Protein AF-A0A7C3JD91-F1 (afdb_monomer)

Nearest PDB structures (foldseek):
  6kyl-assembly2_D  TM=3.701E-01  e=6.035E+00  Saccharomyces cerevisiae S288C
  5nec-assembly1_A  TM=1.740E-01  e=1.748E+00  Pseudomonas aeruginosa 39016
  5nec-assembly2_B  TM=1.472E-01  e=7.733E+00  Pseudomonas aeruginosa 39016

Mean predicted aligned error: 7.99 Å

Structure (mmCIF, N/CA/C/O backbone):
data_AF-A0A7C3JD91-F1
#
_entry.id   AF-A0A7C3JD91-F1
#
loop_
_atom_site.group_PDB
_atom_site.id
_atom_site.type_symbol
_atom_site.label_atom_id
_atom_site.label_alt_id
_atom_site.label_comp_id
_atom_site.label_asym_id
_atom_site.label_entity_id
_atom_site.label_seq_id
_atom_site.pdbx_PDB_ins_code
_atom_site.Cartn_x
_atom_site.Cartn_y
_atom_site.Cartn_z
_atom_site.occupancy
_atom_site.B_iso_or_equiv
_atom_site.auth_seq_id
_atom_site.auth_comp_id
_atom_site.auth_asym_id
_atom_site.auth_atom_id
_atom_site.pdbx_PDB_model_num
ATOM 1 N N . MET A 1 1 ? 73.621 47.445 -18.697 1.00 36.84 1 MET A N 1
ATOM 2 C CA . MET A 1 1 ? 73.763 48.444 -19.780 1.00 36.84 1 MET A CA 1
ATOM 3 C C . MET A 1 1 ? 72.379 48.718 -20.370 1.00 36.84 1 MET A C 1
ATOM 5 O O . MET A 1 1 ? 71.801 47.771 -20.868 1.00 36.84 1 MET A O 1
ATOM 9 N N . LYS A 1 2 ? 71.882 49.968 -20.237 1.00 35.06 2 LYS A N 1
ATOM 10 C CA . LYS A 1 2 ? 70.755 50.656 -20.938 1.00 35.06 2 LYS A CA 1
ATOM 11 C C . LYS A 1 2 ? 69.413 49.891 -21.075 1.00 35.06 2 LYS A C 1
ATOM 13 O O . LYS A 1 2 ? 69.325 48.940 -21.830 1.00 35.06 2 LYS A O 1
ATOM 18 N N . ILE A 1 3 ? 68.387 50.190 -20.265 1.00 42.88 3 ILE A N 1
ATOM 19 C CA . ILE A 1 3 ? 67.311 51.201 -20.477 1.00 42.88 3 ILE A CA 1
ATOM 20 C C . ILE A 1 3 ? 66.650 51.106 -21.864 1.00 42.88 3 ILE A C 1
ATOM 22 O O . ILE A 1 3 ? 67.313 51.439 -22.837 1.00 42.88 3 ILE A O 1
ATOM 26 N N . PHE A 1 4 ? 65.343 50.790 -21.922 1.00 42.44 4 PHE A N 1
ATOM 27 C CA . PHE A 1 4 ? 64.320 51.644 -22.560 1.00 42.44 4 PHE A CA 1
ATOM 28 C C . PHE A 1 4 ? 62.882 51.234 -22.167 1.00 42.44 4 PHE A C 1
ATOM 30 O O . PHE A 1 4 ? 62.416 50.145 -22.486 1.00 42.44 4 PHE A O 1
ATOM 37 N N . LEU A 1 5 ? 62.195 52.150 -21.474 1.00 46.41 5 LEU A N 1
ATOM 38 C CA . LEU A 1 5 ? 60.736 52.231 -21.329 1.00 46.41 5 LEU A CA 1
ATOM 39 C C . LEU A 1 5 ? 60.098 52.769 -22.623 1.00 46.41 5 LEU A C 1
ATOM 41 O O . LEU A 1 5 ? 60.670 53.672 -23.228 1.00 46.41 5 LEU A O 1
ATOM 45 N N . ARG A 1 6 ? 58.885 52.299 -22.952 1.00 41.56 6 ARG A N 1
ATOM 46 C CA . ARG A 1 6 ? 57.775 52.954 -23.702 1.00 41.56 6 ARG A CA 1
ATOM 47 C C . ARG A 1 6 ? 56.659 51.890 -23.796 1.00 41.56 6 ARG A C 1
ATOM 49 O O . ARG A 1 6 ? 56.951 50.799 -24.255 1.00 41.56 6 ARG A O 1
ATOM 56 N N . GLY A 1 7 ? 55.416 52.018 -23.330 1.00 43.81 7 GLY A N 1
ATOM 57 C CA . GLY A 1 7 ? 54.566 53.175 -23.056 1.00 43.81 7 GLY A CA 1
ATOM 58 C C . GLY A 1 7 ? 53.670 53.463 -24.266 1.00 43.81 7 GLY A C 1
ATOM 59 O O . GLY A 1 7 ? 54.178 54.104 -25.167 1.00 43.81 7 GLY A O 1
ATOM 60 N N . PHE A 1 8 ? 52.414 52.980 -24.275 1.00 39.91 8 PHE A N 1
ATOM 61 C CA . PHE A 1 8 ? 51.212 53.454 -25.018 1.00 39.91 8 PHE A CA 1
ATOM 62 C C . PHE A 1 8 ? 50.024 52.565 -24.564 1.00 39.91 8 PHE A C 1
ATOM 64 O O . PHE A 1 8 ? 50.104 51.351 -24.702 1.00 39.91 8 PHE A O 1
ATOM 71 N N . GLN A 1 9 ? 49.086 53.005 -23.715 1.00 40.53 9 GLN A N 1
ATOM 72 C CA . GLN A 1 9 ? 47.876 53.819 -23.953 1.00 40.53 9 GLN A CA 1
ATOM 73 C C . GLN A 1 9 ? 46.882 53.298 -25.014 1.00 40.53 9 GLN A C 1
ATOM 75 O O . GLN A 1 9 ? 47.224 53.199 -26.187 1.00 40.53 9 GLN A O 1
ATOM 80 N N . SER A 1 10 ? 45.624 53.156 -24.553 1.00 39.44 10 SER A N 1
ATOM 81 C CA . SER A 1 10 ? 44.345 53.167 -25.299 1.00 39.44 10 SER A CA 1
ATOM 82 C C . SER A 1 10 ? 43.939 51.837 -25.967 1.00 39.44 10 SER A C 1
ATOM 84 O O . SER A 1 10 ? 44.767 51.166 -26.554 1.00 39.44 10 SER A O 1
ATOM 86 N N . ALA A 1 11 ? 42.693 51.357 -25.935 1.00 41.06 11 ALA A N 1
ATOM 87 C CA . ALA A 1 11 ? 41.414 51.986 -25.629 1.00 41.06 11 ALA A CA 1
ATOM 88 C C . ALA A 1 11 ? 40.425 50.957 -25.044 1.00 41.06 11 ALA A C 1
ATOM 90 O O . ALA A 1 11 ? 40.372 49.803 -25.465 1.00 41.06 11 ALA A O 1
ATOM 91 N N . LEU A 1 12 ? 39.621 51.422 -24.088 1.00 44.00 12 LEU A N 1
ATOM 92 C CA . LEU A 1 12 ? 38.404 50.778 -23.608 1.00 44.00 12 LEU A CA 1
ATOM 93 C C . LEU A 1 12 ? 37.356 50.849 -24.735 1.00 44.00 12 LEU A C 1
ATOM 95 O O . LEU A 1 12 ? 36.966 51.947 -25.128 1.00 44.00 12 LEU A O 1
ATOM 99 N N . LEU A 1 13 ? 36.884 49.709 -25.240 1.00 37.75 13 LEU A N 1
ATOM 100 C CA . LEU A 1 13 ? 35.684 49.642 -26.075 1.00 37.75 13 LEU A CA 1
ATOM 101 C C . LEU A 1 13 ? 34.683 48.714 -25.380 1.00 37.75 13 LEU A C 1
ATOM 103 O O . LEU A 1 13 ? 34.677 47.504 -25.585 1.00 37.75 13 LEU A O 1
ATOM 107 N N . ILE A 1 14 ? 33.871 49.293 -24.496 1.00 40.84 14 ILE A N 1
ATOM 108 C CA . ILE A 1 14 ? 32.699 48.627 -23.926 1.00 40.84 14 ILE A CA 1
ATOM 109 C C . ILE A 1 14 ? 31.585 48.772 -24.963 1.00 40.84 14 ILE A C 1
ATOM 111 O O . ILE A 1 14 ? 30.970 49.830 -25.083 1.00 40.84 14 ILE A O 1
ATOM 115 N N . LEU A 1 15 ? 31.352 47.717 -25.744 1.00 40.09 15 LEU A N 1
ATOM 116 C CA . LEU A 1 15 ? 30.160 47.601 -26.576 1.00 40.09 15 LEU A CA 1
ATOM 117 C C . LEU A 1 15 ? 29.004 47.140 -25.675 1.00 40.09 15 LEU A C 1
ATOM 119 O O . LEU A 1 15 ? 28.866 45.957 -25.371 1.00 40.09 15 LEU A O 1
ATOM 123 N N . ALA A 1 16 ? 28.184 48.084 -25.217 1.00 43.38 16 ALA A N 1
ATOM 124 C CA . ALA A 1 16 ? 26.903 47.779 -24.596 1.00 43.38 16 ALA A CA 1
ATOM 125 C C . ALA A 1 16 ? 25.893 47.439 -25.703 1.00 43.38 16 ALA A C 1
ATOM 127 O O . ALA A 1 16 ? 25.293 48.325 -26.310 1.00 43.38 16 ALA A O 1
ATOM 128 N N . ILE A 1 17 ? 25.725 46.148 -25.988 1.00 47.09 17 ILE A N 1
ATOM 129 C CA . ILE A 1 17 ? 24.606 45.658 -26.795 1.00 47.09 17 ILE A CA 1
ATOM 130 C C . ILE A 1 17 ? 23.394 45.582 -25.863 1.00 47.09 17 ILE A C 1
ATOM 132 O O . ILE A 1 17 ? 23.219 44.618 -25.121 1.00 47.09 17 ILE A O 1
ATOM 136 N N . LEU A 1 18 ? 22.561 46.623 -25.886 1.00 43.53 18 LEU A N 1
ATOM 137 C CA . LEU A 1 18 ? 21.196 46.571 -25.364 1.00 43.53 18 LEU A CA 1
ATOM 138 C C . LEU A 1 18 ? 20.360 45.712 -26.319 1.00 43.53 18 LEU A C 1
ATOM 140 O O . LEU A 1 18 ? 19.714 46.213 -27.237 1.00 43.53 18 LEU A O 1
ATOM 144 N N . ALA A 1 19 ? 20.402 44.397 -26.116 1.00 48.66 19 ALA A N 1
ATOM 145 C CA . ALA A 1 19 ? 19.400 43.501 -26.663 1.00 48.66 19 ALA A CA 1
ATOM 146 C C . ALA A 1 19 ? 18.116 43.691 -25.847 1.00 48.66 19 ALA A C 1
ATOM 148 O O . ALA A 1 19 ? 17.991 43.200 -24.727 1.00 48.66 19 ALA A O 1
ATOM 149 N N . TYR A 1 20 ? 17.172 44.439 -26.413 1.00 45.19 20 TYR A N 1
ATOM 150 C CA . TYR A 1 20 ? 15.783 44.467 -25.973 1.00 45.19 20 TYR A CA 1
ATOM 151 C C . TYR A 1 20 ? 15.190 43.081 -26.280 1.00 45.19 20 TYR A C 1
ATOM 153 O O . TYR A 1 20 ? 14.630 42.846 -27.347 1.00 45.19 20 TYR A O 1
ATOM 161 N N . GLN A 1 21 ? 15.407 42.110 -25.389 1.00 45.50 21 GLN A N 1
ATOM 162 C CA . GLN A 1 21 ? 14.603 40.896 -25.388 1.00 45.50 21 GLN A CA 1
ATOM 163 C C . GLN A 1 21 ? 13.232 41.297 -24.858 1.00 45.50 21 GLN A C 1
ATOM 165 O O . GLN A 1 21 ? 13.052 41.498 -23.659 1.00 45.50 21 GLN A O 1
ATOM 170 N N . GLU A 1 22 ? 12.267 41.428 -25.766 1.00 43.88 22 GLU A N 1
ATOM 171 C CA . GLU A 1 22 ? 10.865 41.281 -25.408 1.00 43.88 22 GLU A CA 1
ATOM 172 C C . GLU A 1 22 ? 10.741 39.964 -24.642 1.00 43.88 22 GLU A C 1
ATOM 174 O O . GLU A 1 22 ? 10.876 38.875 -25.209 1.00 43.88 22 GLU A O 1
ATOM 179 N N . ALA A 1 23 ? 10.553 40.069 -23.328 1.00 44.47 23 ALA A N 1
ATOM 180 C CA . ALA A 1 23 ? 10.152 38.955 -22.502 1.00 44.47 23 ALA A CA 1
ATOM 181 C C . ALA A 1 23 ? 8.808 38.480 -23.054 1.00 44.47 23 ALA A C 1
ATOM 183 O O . ALA A 1 23 ? 7.757 39.030 -22.729 1.00 44.47 23 ALA A O 1
ATOM 184 N N . ARG A 1 24 ? 8.843 37.478 -23.939 1.00 43.16 24 ARG A N 1
ATOM 185 C CA . ARG A 1 24 ? 7.667 36.677 -24.250 1.00 43.16 24 ARG A CA 1
ATOM 186 C C . ARG A 1 24 ? 7.227 36.094 -22.919 1.00 43.16 24 ARG A C 1
ATOM 188 O O . ARG A 1 24 ? 7.856 35.174 -22.401 1.00 43.16 24 ARG A O 1
ATOM 195 N N . SER A 1 25 ? 6.180 36.675 -22.349 1.00 39.69 25 SER A N 1
ATOM 196 C CA . SER A 1 25 ? 5.399 36.048 -21.305 1.00 39.69 25 SER A CA 1
ATOM 197 C C . SER A 1 25 ? 4.846 34.766 -21.911 1.00 39.69 25 SER A C 1
ATOM 199 O O . SER A 1 25 ? 3.820 34.752 -22.587 1.00 39.69 25 SER A O 1
ATOM 201 N N . PHE A 1 26 ? 5.573 33.667 -21.722 1.00 46.53 26 PHE A N 1
ATOM 202 C CA . PHE A 1 26 ? 4.948 32.363 -21.816 1.00 46.53 26 PHE A CA 1
ATOM 203 C C . PHE A 1 26 ? 3.784 32.411 -20.827 1.00 46.53 26 PHE A C 1
ATOM 205 O O . PHE A 1 26 ? 4.010 32.798 -19.674 1.00 46.53 26 PHE A O 1
ATOM 212 N N . PRO A 1 27 ? 2.542 32.118 -21.252 1.00 43.69 27 PRO A N 1
ATOM 213 C CA . PRO A 1 27 ? 1.474 31.972 -20.287 1.00 43.69 27 PRO A CA 1
ATOM 214 C C . PRO A 1 27 ? 1.975 30.950 -19.271 1.00 43.69 27 PRO A C 1
ATOM 216 O O . PRO A 1 27 ? 2.392 29.855 -19.653 1.00 43.69 27 PRO A O 1
ATOM 219 N N . LEU A 1 28 ? 2.016 31.344 -17.996 1.00 43.12 28 LEU A N 1
ATOM 220 C CA . LEU A 1 28 ? 2.149 30.403 -16.897 1.00 43.12 28 LEU A CA 1
ATOM 221 C C . LEU A 1 28 ? 0.979 29.447 -17.077 1.00 43.12 28 LEU A C 1
ATOM 223 O O . LEU A 1 28 ? -0.157 29.779 -16.743 1.00 43.12 28 LEU A O 1
ATOM 227 N N . GLN A 1 29 ? 1.239 28.312 -17.721 1.00 48.59 29 GLN A N 1
ATOM 228 C CA . GLN A 1 29 ? 0.284 27.234 -17.812 1.00 48.59 29 GLN A CA 1
ATOM 229 C C . GLN A 1 29 ? 0.080 26.828 -16.360 1.00 48.59 29 GLN A C 1
ATOM 231 O O . GLN A 1 29 ? 0.988 26.272 -15.742 1.00 48.59 29 GLN A O 1
ATOM 236 N N . SER A 1 30 ? -1.040 27.260 -15.774 1.00 57.19 30 SER A N 1
ATOM 237 C CA . SER A 1 30 ? -1.383 26.927 -14.399 1.00 57.19 30 SER A CA 1
ATOM 238 C C . SER A 1 30 ? -1.271 25.420 -14.296 1.00 57.19 30 SER A C 1
ATOM 240 O O . SER A 1 30 ? -1.963 24.722 -15.043 1.00 57.19 30 SER A O 1
ATOM 242 N N . SER A 1 31 ? -0.354 24.935 -13.459 1.00 67.31 31 SER A N 1
ATOM 243 C CA . SER A 1 31 ? -0.168 23.503 -13.323 1.00 67.31 31 SER A CA 1
ATOM 244 C C . SER A 1 31 ? -1.495 22.904 -12.884 1.00 67.31 31 SER A C 1
ATOM 246 O O . SER A 1 31 ? -1.963 23.209 -11.791 1.00 67.31 31 SER A O 1
ATOM 248 N N . ALA A 1 32 ? -2.143 22.148 -13.765 1.00 89.88 32 ALA A N 1
ATOM 249 C CA . ALA A 1 32 ? -3.505 21.694 -13.541 1.00 89.88 32 ALA A CA 1
ATOM 250 C C . ALA A 1 32 ? -3.476 20.209 -13.212 1.00 89.88 32 ALA A C 1
ATOM 252 O O . ALA A 1 32 ? -3.013 19.391 -14.020 1.00 89.88 32 ALA A O 1
ATOM 253 N N . TYR A 1 33 ? -3.962 19.875 -12.018 1.00 96.62 33 TYR A N 1
ATOM 254 C CA . TYR A 1 33 ? -4.315 18.503 -11.707 1.00 96.62 33 TYR A CA 1
ATOM 255 C C . TYR A 1 33 ? -5.517 18.078 -12.549 1.00 96.62 33 TYR A C 1
ATOM 257 O O . TYR A 1 33 ? -6.407 18.878 -12.844 1.00 96.62 33 TYR A O 1
ATOM 265 N N . ALA A 1 34 ? -5.536 16.812 -12.942 1.00 97.12 34 ALA A N 1
ATOM 266 C CA . ALA A 1 34 ? -6.643 16.198 -13.654 1.00 97.12 34 ALA A CA 1
ATOM 267 C C . ALA A 1 34 ? -6.776 14.731 -13.243 1.00 97.12 34 ALA A C 1
ATOM 269 O O . ALA A 1 34 ? -5.797 14.091 -12.857 1.00 97.12 34 ALA A O 1
ATOM 270 N N . VAL A 1 35 ? -7.991 14.204 -13.370 1.00 97.06 35 VAL A N 1
ATOM 271 C CA . VAL A 1 35 ? -8.293 12.783 -13.201 1.00 97.06 35 VAL A CA 1
ATOM 272 C C . VAL A 1 35 ? -8.792 12.271 -14.544 1.00 97.06 35 VAL A C 1
ATOM 274 O O . VAL A 1 35 ? -9.729 12.830 -15.111 1.00 97.06 35 VAL A O 1
ATOM 277 N N . GLU A 1 36 ? -8.142 11.244 -15.077 1.00 95.94 36 GLU A N 1
ATOM 278 C CA . GLU A 1 36 ? -8.633 10.496 -16.236 1.00 95.94 36 GLU A CA 1
ATOM 279 C C . GLU A 1 36 ? -9.191 9.163 -15.746 1.00 95.94 36 GLU A C 1
ATOM 281 O O . GLU A 1 36 ? -8.494 8.427 -15.058 1.00 95.94 36 GLU A O 1
ATOM 286 N N . THR A 1 37 ? -10.434 8.849 -16.102 1.00 96.62 37 THR A N 1
ATOM 287 C CA . THR A 1 37 ? -11.071 7.581 -15.733 1.00 96.62 37 THR A CA 1
ATOM 288 C C . THR A 1 37 ? -11.061 6.633 -16.920 1.00 96.62 37 THR A C 1
ATOM 290 O O . THR A 1 37 ? -11.506 6.999 -18.010 1.00 96.62 37 THR A O 1
ATOM 293 N N . LEU A 1 38 ? -10.582 5.413 -16.700 1.00 94.69 38 LEU A N 1
ATOM 294 C CA . LEU A 1 38 ? -10.642 4.314 -17.654 1.00 94.69 38 LEU A CA 1
ATOM 295 C C . LEU A 1 38 ? -11.467 3.176 -17.065 1.00 94.69 38 LEU A C 1
ATOM 297 O O . LEU A 1 38 ? -11.416 2.926 -15.865 1.00 94.69 38 LEU A O 1
ATOM 301 N N . SER A 1 39 ? -12.205 2.474 -17.916 1.00 94.56 39 SER A N 1
ATOM 302 C CA . SER A 1 39 ? -13.015 1.327 -17.509 1.00 94.56 39 SER A CA 1
ATOM 303 C C . SER A 1 39 ? -12.694 0.138 -18.401 1.00 94.56 39 SER A C 1
ATOM 305 O O . SER A 1 39 ? -12.725 0.256 -19.630 1.00 94.56 39 SER A O 1
ATOM 307 N N . GLN A 1 40 ? -12.397 -1.003 -17.785 1.00 90.94 40 GLN A N 1
ATOM 308 C CA . GLN A 1 40 ? -12.151 -2.268 -18.469 1.00 90.94 40 GLN A CA 1
ATOM 309 C C . GLN A 1 40 ? -12.934 -3.375 -17.763 1.00 90.94 40 GLN A C 1
ATOM 311 O O . GLN A 1 40 ? -12.518 -3.890 -16.732 1.00 90.94 40 GLN A O 1
ATOM 316 N N . GLY A 1 41 ? -14.083 -3.751 -18.330 1.00 91.75 41 GLY A N 1
ATOM 317 C CA . GLY A 1 41 ? -15.007 -4.657 -17.649 1.00 91.75 41 GLY A CA 1
ATOM 318 C C . GLY A 1 41 ? -15.584 -3.995 -16.397 1.00 91.75 41 GLY A C 1
ATOM 319 O O . GLY A 1 41 ? -16.139 -2.902 -16.492 1.00 91.75 41 GLY A O 1
ATOM 320 N N . GLU A 1 42 ? -15.450 -4.663 -15.252 1.00 91.38 42 GLU A N 1
ATOM 321 C CA . GLU A 1 42 ? -15.885 -4.159 -13.940 1.00 91.38 42 GLU A CA 1
ATOM 322 C C . GLU A 1 42 ? -14.805 -3.327 -13.232 1.00 91.38 42 GLU A C 1
ATOM 324 O O . GLU A 1 42 ? -15.103 -2.644 -12.258 1.00 91.38 42 GLU A O 1
ATOM 329 N N . THR A 1 43 ? -13.571 -3.336 -13.741 1.00 94.44 43 THR A N 1
ATOM 330 C CA . THR A 1 43 ? -12.455 -2.585 -13.168 1.00 94.44 43 THR A CA 1
ATOM 331 C C . THR A 1 43 ? -12.485 -1.128 -13.635 1.00 94.44 43 THR A C 1
ATOM 333 O O . THR A 1 43 ? -12.596 -0.845 -14.838 1.00 94.44 43 THR A O 1
ATOM 336 N N . ILE A 1 44 ? -12.332 -0.191 -12.697 1.00 96.12 44 ILE A N 1
ATOM 337 C CA . ILE A 1 44 ? -12.214 1.248 -12.963 1.00 96.12 44 ILE A CA 1
ATOM 338 C C . ILE A 1 44 ? -10.838 1.737 -12.502 1.00 96.12 44 ILE A C 1
ATOM 340 O O . ILE A 1 44 ? -10.460 1.574 -11.348 1.00 96.12 44 ILE A O 1
ATOM 344 N N . GLU A 1 45 ? -10.094 2.391 -13.392 1.00 96.38 45 GLU A N 1
ATOM 345 C CA . GLU A 1 45 ? -8.822 3.046 -13.078 1.00 96.38 45 GLU A CA 1
ATOM 346 C C . GLU A 1 45 ? -9.000 4.571 -13.104 1.00 96.38 45 GLU A C 1
ATOM 348 O O . GLU A 1 45 ? -9.366 5.154 -14.127 1.00 96.38 45 GLU A O 1
ATOM 353 N N . TYR A 1 46 ? -8.683 5.233 -11.994 1.00 97.44 46 TYR A N 1
ATOM 354 C CA . TYR A 1 46 ? -8.589 6.683 -11.882 1.00 97.44 46 TYR A CA 1
ATOM 355 C C . TYR A 1 46 ? -7.122 7.106 -11.952 1.00 97.44 46 TYR A C 1
ATOM 357 O O . TYR A 1 46 ? -6.360 6.941 -11.000 1.00 97.44 46 TYR A O 1
ATOM 365 N N . ARG A 1 47 ? -6.728 7.685 -13.083 1.00 95.75 47 ARG A N 1
ATOM 366 C CA . ARG A 1 47 ? -5.366 8.142 -13.362 1.00 95.75 47 ARG A CA 1
ATOM 367 C C . ARG A 1 47 ? -5.158 9.574 -12.914 1.00 95.75 47 ARG A C 1
ATOM 369 O O . ARG A 1 47 ? -5.792 10.502 -13.421 1.00 95.75 47 ARG A O 1
ATOM 376 N N . PHE A 1 48 ? -4.221 9.759 -12.001 1.00 96.50 48 PHE A N 1
ATOM 377 C CA . PHE A 1 48 ? -3.881 11.032 -11.385 1.00 96.50 48 PHE A CA 1
ATOM 378 C C . PHE A 1 48 ? -2.844 11.758 -12.232 1.00 96.50 48 PHE A C 1
ATOM 380 O O . PHE A 1 48 ? -1.739 11.252 -12.447 1.00 96.50 48 PHE A O 1
ATOM 387 N N . LYS A 1 49 ? -3.184 12.947 -12.739 1.00 94.69 49 LYS A N 1
ATOM 388 C CA . LYS A 1 49 ? -2.316 13.710 -13.641 1.00 94.69 49 LYS A CA 1
ATOM 389 C C . LYS A 1 49 ? -1.988 15.092 -13.098 1.00 94.69 49 LYS A C 1
ATOM 391 O O . LYS A 1 49 ? -2.866 15.765 -12.576 1.00 94.69 49 LYS A O 1
ATOM 396 N N . LEU A 1 50 ? -0.751 15.541 -13.311 1.00 93.62 50 LEU A N 1
ATOM 397 C CA . LEU A 1 50 ? -0.339 16.944 -13.201 1.00 93.62 50 LEU A CA 1
ATOM 398 C C . LEU A 1 50 ? 0.311 17.356 -14.521 1.00 93.62 50 LEU A C 1
ATOM 400 O O . LEU A 1 50 ? 1.304 16.754 -14.925 1.00 93.62 50 LEU A O 1
ATOM 404 N N . ASN A 1 51 ? -0.236 18.351 -15.222 1.00 91.25 51 ASN A N 1
ATOM 405 C CA . ASN A 1 51 ? 0.270 18.763 -16.545 1.00 91.25 51 ASN A CA 1
ATOM 406 C C . ASN A 1 51 ? 0.365 17.592 -17.538 1.00 91.25 51 ASN A C 1
ATOM 408 O O . ASN A 1 51 ? 1.362 17.422 -18.235 1.00 91.25 51 ASN A O 1
ATOM 412 N N . ASN A 1 52 ? -0.679 16.755 -17.561 1.00 87.50 52 ASN A N 1
ATOM 413 C CA . ASN A 1 52 ? -0.772 15.518 -18.347 1.00 87.50 52 ASN A CA 1
ATOM 414 C C . ASN A 1 52 ? 0.225 14.405 -17.956 1.00 87.50 52 ASN A C 1
ATOM 416 O O . ASN A 1 52 ? 0.198 13.325 -18.545 1.00 87.50 52 ASN A O 1
ATOM 420 N N . ARG A 1 53 ? 1.073 14.617 -16.942 1.00 87.62 53 ARG A N 1
ATOM 421 C CA . ARG A 1 53 ? 1.945 13.575 -16.398 1.00 87.62 53 ARG A CA 1
ATOM 422 C C . ARG A 1 53 ? 1.171 12.698 -15.424 1.00 87.62 53 ARG A C 1
ATOM 424 O O . ARG A 1 53 ? 0.756 13.181 -14.377 1.00 87.62 53 ARG A O 1
ATOM 431 N N . HIS A 1 54 ? 1.029 11.422 -15.764 1.00 90.62 54 HIS A N 1
ATOM 432 C CA . HIS A 1 54 ? 0.422 10.397 -14.918 1.00 90.62 54 HIS A CA 1
ATOM 433 C C . HIS A 1 54 ? 1.361 10.022 -13.759 1.00 90.62 54 HIS A C 1
ATOM 435 O O . HIS A 1 54 ? 2.454 9.516 -14.012 1.00 90.62 54 HIS A O 1
ATOM 441 N N . PHE A 1 55 ? 0.960 10.299 -12.516 1.00 92.31 55 PHE A N 1
ATOM 442 C CA . PHE A 1 55 ? 1.792 10.081 -11.325 1.00 92.31 55 PHE A CA 1
ATOM 443 C C . PHE A 1 55 ? 1.233 9.065 -10.321 1.00 92.31 55 PHE A C 1
ATOM 445 O O . PHE A 1 55 ? 1.940 8.681 -9.393 1.00 92.31 55 PHE A O 1
ATOM 452 N N . GLY A 1 56 ? -0.000 8.599 -10.503 1.00 94.69 56 GLY A N 1
ATOM 453 C CA . GLY A 1 56 ? -0.579 7.534 -9.691 1.00 94.69 56 GLY A CA 1
ATOM 454 C C . GLY A 1 56 ? -1.897 7.037 -10.268 1.00 94.69 56 GLY A C 1
ATOM 455 O O . GLY A 1 56 ? -2.595 7.799 -10.931 1.00 94.69 56 GLY A O 1
ATOM 456 N N . SER A 1 57 ? -2.232 5.787 -9.989 1.00 95.88 57 SER A N 1
ATOM 457 C CA . SER A 1 57 ? -3.514 5.176 -10.329 1.00 95.88 57 SER A CA 1
ATOM 458 C C . SER A 1 57 ? -4.199 4.712 -9.054 1.00 95.88 57 SER A C 1
ATOM 460 O O . SER A 1 57 ? -3.590 4.007 -8.251 1.00 95.88 57 SER A O 1
ATOM 462 N N . LEU A 1 58 ? -5.467 5.071 -8.883 1.00 97.44 58 LEU A N 1
ATOM 463 C CA . LEU A 1 58 ? -6.366 4.368 -7.974 1.00 97.44 58 LEU A CA 1
ATOM 464 C C . LEU A 1 58 ? -7.203 3.402 -8.806 1.00 97.44 58 LEU A C 1
ATOM 466 O O . LEU A 1 58 ? -7.873 3.824 -9.745 1.00 97.44 58 LEU A O 1
ATOM 470 N N . ILE A 1 59 ? -7.132 2.121 -8.485 1.00 96.06 59 ILE A N 1
ATOM 471 C CA . ILE A 1 59 ? -7.821 1.046 -9.185 1.00 96.06 59 ILE A CA 1
ATOM 472 C C . ILE A 1 59 ? -8.904 0.526 -8.244 1.00 96.06 59 ILE A C 1
ATOM 474 O O . ILE A 1 59 ? -8.603 0.098 -7.131 1.00 96.06 59 ILE A O 1
ATOM 478 N N . ASP A 1 60 ? -10.148 0.605 -8.700 1.00 93.62 60 ASP A N 1
ATOM 479 C CA . ASP A 1 60 ? -11.278 -0.115 -8.128 1.00 93.62 60 ASP A CA 1
ATOM 480 C C . ASP A 1 60 ? -11.456 -1.398 -8.936 1.00 93.62 60 ASP A C 1
ATOM 482 O O . ASP A 1 60 ? -11.902 -1.367 -10.087 1.00 93.62 60 ASP A O 1
ATOM 486 N N . ASP A 1 61 ? -11.027 -2.512 -8.352 1.00 91.94 61 ASP A N 1
ATOM 487 C CA . ASP A 1 61 ? -11.203 -3.846 -8.909 1.00 91.94 61 ASP A CA 1
ATOM 488 C C . ASP A 1 61 ? -11.918 -4.710 -7.877 1.00 91.94 61 ASP A C 1
ATOM 490 O O . ASP A 1 61 ? -11.398 -4.938 -6.786 1.00 91.94 61 ASP A O 1
ATOM 494 N N . GLN A 1 62 ? -13.140 -5.139 -8.193 1.00 91.38 62 GLN A N 1
ATOM 495 C CA . GLN A 1 62 ? -13.970 -5.963 -7.305 1.00 91.38 62 GLN A CA 1
ATOM 496 C C . GLN A 1 62 ? -14.182 -5.355 -5.899 1.00 91.38 62 GLN A C 1
ATOM 498 O O . GLN A 1 62 ? -14.351 -6.072 -4.910 1.00 91.38 62 GLN A O 1
ATOM 503 N N . GLY A 1 63 ? -14.205 -4.020 -5.796 1.00 93.69 63 GLY A N 1
ATOM 504 C CA . GLY A 1 63 ? -14.361 -3.321 -4.523 1.00 93.69 63 GLY A CA 1
ATOM 505 C C . GLY A 1 63 ? -13.089 -3.312 -3.676 1.00 93.69 63 GLY A C 1
ATOM 506 O O . GLY A 1 63 ? -13.183 -3.208 -2.449 1.00 93.69 63 GLY A O 1
ATOM 507 N N . ALA A 1 64 ? -11.912 -3.437 -4.290 1.00 95.25 64 ALA A N 1
ATOM 508 C CA . ALA A 1 64 ? -10.638 -3.193 -3.632 1.00 95.25 64 ALA A CA 1
ATOM 509 C C . ALA A 1 64 ? -10.207 -1.720 -3.759 1.00 95.25 64 ALA A C 1
ATOM 511 O O . ALA A 1 64 ? -10.319 -1.125 -4.826 1.00 95.25 64 ALA A O 1
ATOM 512 N N . PHE A 1 65 ? -9.648 -1.128 -2.697 1.00 97.19 65 PHE A N 1
ATOM 513 C CA . PHE A 1 65 ? -8.924 0.148 -2.804 1.00 97.19 65 PHE A CA 1
ATOM 514 C C . PHE A 1 65 ? -7.470 -0.136 -3.188 1.00 97.19 65 PHE A C 1
ATOM 516 O O . PHE A 1 65 ? -6.673 -0.369 -2.288 1.00 97.19 65 PHE A O 1
ATOM 523 N N . ALA A 1 66 ? -7.091 -0.124 -4.469 1.00 97.19 66 ALA A N 1
ATOM 524 C CA . ALA A 1 66 ? -5.715 -0.421 -4.887 1.00 97.19 66 ALA A CA 1
ATOM 525 C C . ALA A 1 66 ? -5.013 0.816 -5.470 1.00 97.19 66 ALA A C 1
ATOM 527 O O . ALA A 1 66 ? -5.294 1.239 -6.589 1.00 97.19 66 ALA A O 1
ATOM 528 N N . PHE A 1 67 ? -4.076 1.409 -4.729 1.00 97.12 67 PHE A N 1
ATOM 529 C CA . PHE A 1 67 ? -3.295 2.555 -5.199 1.00 97.12 67 PHE A CA 1
ATOM 530 C C . PHE A 1 67 ? -1.901 2.143 -5.685 1.00 97.12 67 PHE A C 1
ATOM 532 O O . PHE A 1 67 ? -1.140 1.504 -4.957 1.00 97.12 67 PHE A O 1
ATOM 539 N N . ARG A 1 68 ? -1.539 2.576 -6.898 1.00 94.94 68 ARG A N 1
ATOM 540 C CA . ARG A 1 68 ? -0.222 2.370 -7.517 1.00 94.94 68 ARG A CA 1
ATOM 541 C C . ARG A 1 68 ? 0.430 3.710 -7.863 1.00 94.94 68 ARG A C 1
ATOM 543 O O . ARG A 1 68 ? -0.126 4.457 -8.672 1.00 94.94 68 ARG A O 1
ATOM 550 N N . PRO A 1 69 ? 1.599 4.047 -7.300 1.00 92.12 69 PRO A N 1
ATOM 551 C CA . PRO A 1 69 ? 2.298 5.278 -7.631 1.00 92.12 69 PRO A CA 1
ATOM 552 C C . PRO A 1 69 ? 3.164 5.121 -8.887 1.00 92.12 69 PRO A C 1
ATOM 554 O O . PRO A 1 69 ? 3.620 4.033 -9.218 1.00 92.12 69 PRO A O 1
ATOM 557 N N . HIS A 1 70 ? 3.426 6.236 -9.573 1.00 86.56 70 HIS A N 1
ATOM 558 C CA . HIS A 1 70 ? 4.349 6.328 -10.718 1.00 86.56 70 HIS A CA 1
ATOM 559 C C . HIS A 1 70 ? 4.172 5.293 -11.849 1.00 86.56 70 HIS A C 1
ATOM 561 O O . HIS A 1 70 ? 5.168 4.860 -12.433 1.00 86.56 70 HIS A O 1
ATOM 567 N N . PRO A 1 71 ? 2.942 4.958 -12.275 1.00 73.69 71 PRO A N 1
ATOM 568 C CA . PRO A 1 71 ? 2.735 3.974 -13.344 1.00 73.69 71 PRO A CA 1
ATOM 569 C C . PRO A 1 71 ? 3.393 4.383 -14.676 1.00 73.69 71 PRO A C 1
ATOM 571 O O . PRO A 1 71 ? 3.728 3.539 -15.495 1.00 73.69 71 PRO A O 1
ATOM 574 N N . GLY A 1 72 ? 3.632 5.681 -14.910 1.00 63.28 72 GLY A N 1
ATOM 575 C CA . GLY A 1 72 ? 4.326 6.171 -16.110 1.00 63.28 72 GLY A CA 1
ATOM 576 C C . GLY A 1 72 ? 5.836 5.892 -16.160 1.00 63.28 72 GLY A C 1
ATOM 577 O O . GLY A 1 72 ? 6.472 6.215 -17.160 1.00 63.28 72 GLY A O 1
ATOM 578 N N . CYS A 1 73 ? 6.408 5.352 -15.087 1.00 68.06 73 CYS A N 1
ATOM 579 C CA . CYS A 1 73 ? 7.826 5.004 -14.957 1.00 68.06 73 CYS A CA 1
ATOM 580 C C . CYS A 1 73 ? 8.033 3.482 -14.971 1.00 68.06 73 CYS A C 1
ATOM 582 O O . CYS A 1 73 ? 9.163 3.003 -14.991 1.00 68.06 73 CYS A O 1
ATOM 584 N N . ASP A 1 74 ? 6.927 2.740 -14.984 1.00 70.75 74 ASP A N 1
ATOM 585 C CA . ASP A 1 74 ? 6.866 1.298 -14.903 1.00 70.75 74 ASP A CA 1
ATOM 586 C C . ASP A 1 74 ? 6.333 0.732 -16.226 1.00 70.75 74 ASP A C 1
ATOM 588 O O . ASP A 1 74 ? 5.130 0.588 -16.442 1.00 70.75 74 ASP A O 1
ATOM 592 N N . ALA A 1 75 ? 7.248 0.453 -17.156 1.00 65.44 75 ALA A N 1
ATOM 593 C CA . ALA A 1 75 ? 6.899 0.041 -18.514 1.00 65.44 75 ALA A CA 1
ATOM 594 C C . ALA A 1 75 ? 6.194 -1.324 -18.590 1.00 65.44 75 ALA A C 1
ATOM 596 O O . ALA A 1 75 ? 5.564 -1.615 -19.608 1.00 65.44 75 ALA A O 1
ATOM 597 N N . ASN A 1 76 ? 6.315 -2.161 -17.554 1.00 66.69 76 ASN A N 1
ATOM 598 C CA . ASN A 1 76 ? 5.640 -3.454 -17.509 1.00 66.69 76 ASN A CA 1
ATOM 599 C C . ASN A 1 76 ? 4.343 -3.409 -16.673 1.00 66.69 76 ASN A C 1
ATOM 601 O O . ASN A 1 76 ? 3.462 -4.226 -16.932 1.00 66.69 76 ASN A O 1
ATOM 605 N N . GLY A 1 77 ? 4.178 -2.431 -15.771 1.00 66.44 77 GLY A N 1
ATOM 606 C CA . GLY A 1 77 ? 2.942 -2.184 -15.012 1.00 66.44 77 GLY A CA 1
ATOM 607 C C . GLY A 1 77 ? 2.780 -3.021 -13.735 1.00 66.44 77 GLY A C 1
ATOM 608 O O . GLY A 1 77 ? 1.671 -3.087 -13.192 1.00 66.44 77 GLY A O 1
ATOM 609 N N . TRP A 1 78 ? 3.860 -3.665 -13.289 1.00 68.88 78 TRP A N 1
ATOM 610 C CA . TRP A 1 78 ? 3.948 -4.503 -12.093 1.00 68.88 78 TRP A CA 1
ATOM 611 C C . TRP A 1 78 ? 4.711 -3.700 -11.046 1.00 68.88 78 TRP A C 1
ATOM 613 O O . TRP A 1 78 ? 5.884 -3.401 -11.229 1.00 68.88 78 TRP A O 1
ATOM 623 N N . GLY A 1 79 ? 4.049 -3.238 -10.000 1.00 83.94 79 GLY A N 1
ATOM 624 C CA . GLY A 1 79 ? 4.710 -2.407 -9.010 1.00 83.94 79 GLY A CA 1
ATOM 625 C C . GLY A 1 79 ? 4.017 -2.500 -7.673 1.00 83.94 79 GLY A C 1
ATOM 626 O O . GLY A 1 79 ? 2.873 -2.951 -7.567 1.00 83.94 79 GLY A O 1
ATOM 627 N N . THR A 1 80 ? 4.711 -2.009 -6.653 1.00 93.62 80 THR A N 1
ATOM 628 C CA . THR A 1 80 ? 4.205 -1.968 -5.287 1.00 93.62 80 THR A CA 1
ATOM 629 C C . THR A 1 80 ? 2.825 -1.308 -5.236 1.00 93.62 80 THR A C 1
ATOM 631 O O . THR A 1 80 ? 2.648 -0.153 -5.634 1.00 93.62 80 THR A O 1
ATOM 634 N N . THR A 1 81 ? 1.846 -2.054 -4.730 1.00 96.62 81 THR A N 1
ATOM 635 C CA . THR A 1 81 ? 0.448 -1.631 -4.623 1.00 96.62 81 THR A CA 1
ATOM 636 C C . THR A 1 81 ? 0.075 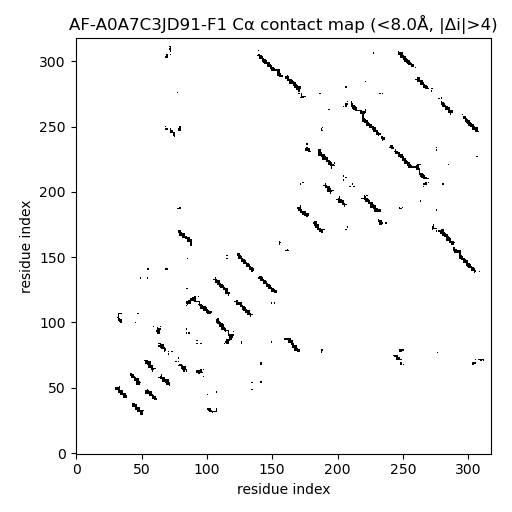-1.458 -3.159 1.00 96.62 81 THR A C 1
ATOM 638 O O . THR A 1 81 ? 0.303 -2.347 -2.339 1.00 96.62 81 THR A O 1
ATOM 641 N N . TRP A 1 82 ? -0.536 -0.324 -2.825 1.00 98.00 82 TRP A N 1
ATOM 642 C CA . TRP A 1 82 ? -1.115 -0.088 -1.509 1.00 98.00 82 TRP A CA 1
ATOM 643 C C . TRP A 1 82 ? -2.613 -0.366 -1.524 1.00 98.00 82 TRP A C 1
ATOM 645 O O . TRP A 1 82 ? -3.383 0.343 -2.174 1.00 98.00 82 TRP A O 1
ATOM 655 N N . TYR A 1 83 ? -3.013 -1.376 -0.763 1.00 98.25 83 TYR A N 1
ATOM 656 C CA . TYR A 1 83 ? -4.395 -1.687 -0.452 1.00 98.25 83 TYR A CA 1
ATOM 657 C C . TYR A 1 83 ? -4.789 -1.022 0.864 1.00 98.25 83 TYR A C 1
ATOM 659 O O . TYR A 1 83 ? -4.455 -1.527 1.936 1.00 98.25 83 TYR A O 1
ATOM 667 N N . ALA A 1 84 ? -5.472 0.122 0.793 1.00 97.69 84 ALA A N 1
ATOM 668 C CA . ALA A 1 84 ? -5.750 0.949 1.974 1.00 97.69 84 ALA A CA 1
ATOM 669 C C . ALA A 1 84 ? -6.841 0.383 2.896 1.00 97.69 84 ALA A C 1
ATOM 671 O O . ALA A 1 84 ? -6.988 0.846 4.022 1.00 97.69 84 ALA A O 1
ATOM 672 N N . GLN A 1 85 ? -7.623 -0.582 2.413 1.00 97.25 85 GLN A N 1
ATOM 673 C CA . GLN A 1 85 ? -8.743 -1.136 3.161 1.00 97.25 85 GLN A CA 1
ATOM 674 C C . GLN A 1 85 ? -8.284 -2.027 4.331 1.00 97.25 85 GLN A C 1
ATOM 676 O O . GLN A 1 85 ? -7.325 -2.794 4.186 1.00 97.25 85 GLN A O 1
ATOM 681 N N . PRO A 1 86 ? -8.994 -1.995 5.469 1.00 98.50 86 PRO A N 1
ATOM 682 C CA . PRO A 1 86 ? -8.697 -2.840 6.610 1.00 98.50 86 PRO A CA 1
ATOM 683 C C . PRO A 1 86 ? -9.304 -4.235 6.458 1.00 98.50 86 PRO A C 1
ATOM 685 O O . PRO A 1 86 ? -10.373 -4.414 5.864 1.00 98.50 86 PRO A O 1
ATOM 688 N N . PHE A 1 87 ? -8.650 -5.232 7.049 1.00 98.62 87 PHE A N 1
ATOM 689 C CA . PHE A 1 87 ? -9.086 -6.622 6.952 1.00 98.62 87 PHE A CA 1
ATOM 690 C C . PHE A 1 87 ? -8.614 -7.491 8.123 1.00 98.62 87 PHE A C 1
ATOM 692 O O . PHE A 1 87 ? -7.572 -7.251 8.737 1.00 98.62 87 PHE A O 1
ATOM 699 N N . LEU A 1 88 ? -9.382 -8.538 8.413 1.00 98.44 88 LEU A N 1
ATOM 700 C CA . LEU A 1 88 ? -9.023 -9.592 9.362 1.00 98.44 88 LEU A CA 1
ATOM 701 C C . LEU A 1 88 ? -8.286 -10.748 8.657 1.00 98.44 88 LEU A C 1
ATOM 703 O O . LEU A 1 88 ? -8.358 -10.868 7.431 1.00 98.44 88 LEU A O 1
ATOM 707 N N . PRO A 1 89 ? -7.573 -11.622 9.389 1.00 96.50 89 PRO A N 1
ATOM 708 C CA . PRO A 1 89 ? -6.803 -12.703 8.785 1.00 96.50 89 PRO A CA 1
ATOM 709 C C . PRO A 1 89 ? -7.662 -13.633 7.919 1.00 96.50 89 PRO A C 1
ATOM 711 O O . PRO A 1 89 ? -8.794 -13.973 8.267 1.00 96.50 89 PRO A O 1
ATOM 714 N N . GLY A 1 90 ? -7.103 -14.056 6.783 1.00 95.00 90 GLY A N 1
ATOM 715 C CA . GLY A 1 90 ? -7.785 -14.921 5.815 1.00 95.00 90 GLY A CA 1
ATOM 716 C C . GLY A 1 90 ? -8.863 -14.221 4.984 1.00 95.00 90 GLY A C 1
ATOM 717 O O . GLY A 1 90 ? -9.661 -14.908 4.347 1.00 95.00 90 GLY A O 1
ATOM 718 N N . ALA A 1 91 ? -8.924 -12.886 5.008 1.00 97.06 91 ALA A N 1
ATOM 719 C CA . ALA A 1 91 ? -9.912 -12.144 4.244 1.00 97.06 91 ALA A CA 1
ATOM 720 C C . ALA A 1 91 ? -9.559 -11.982 2.757 1.00 97.06 91 ALA A C 1
ATOM 722 O O . ALA A 1 91 ? -8.400 -11.761 2.406 1.00 97.06 91 ALA A O 1
ATOM 723 N N . THR A 1 92 ? -10.578 -11.997 1.898 1.00 96.19 92 THR A N 1
ATOM 724 C CA . THR A 1 92 ? -10.492 -11.455 0.537 1.00 96.19 92 THR A CA 1
ATOM 725 C C . THR A 1 92 ? -10.799 -9.961 0.588 1.00 96.19 92 THR A C 1
ATOM 727 O O . THR A 1 92 ? -11.808 -9.548 1.156 1.00 96.19 92 THR A O 1
ATOM 730 N N . LEU A 1 93 ? -9.917 -9.143 0.016 1.00 96.00 93 LEU A N 1
ATOM 731 C CA . LEU A 1 93 ? -10.075 -7.693 0.000 1.00 96.00 93 LEU A CA 1
ATOM 732 C C . LEU A 1 93 ? -11.210 -7.293 -0.953 1.00 96.00 93 LEU A C 1
ATOM 734 O O . LEU A 1 93 ? -11.066 -7.414 -2.163 1.00 96.00 93 LEU A O 1
ATOM 738 N N . ALA A 1 94 ? -12.327 -6.818 -0.398 1.00 95.50 94 ALA A N 1
ATOM 739 C CA . ALA A 1 94 ? -13.483 -6.321 -1.144 1.00 95.50 94 ALA A CA 1
ATOM 740 C C . ALA A 1 94 ? -14.245 -5.245 -0.340 1.00 95.50 94 ALA A C 1
ATOM 742 O O . ALA A 1 94 ? -13.784 -4.790 0.710 1.00 95.50 94 ALA A O 1
ATOM 743 N N . HIS A 1 95 ? -15.449 -4.888 -0.799 1.00 96.31 95 HIS A N 1
ATOM 744 C CA . HIS A 1 95 ? -16.413 -4.028 -0.092 1.00 96.31 95 HIS A CA 1
ATOM 745 C C . HIS A 1 95 ? -16.003 -2.558 0.086 1.00 96.31 95 HIS A C 1
ATOM 747 O O . HIS A 1 95 ? -16.508 -1.883 0.986 1.00 96.31 95 HIS A O 1
ATOM 753 N N . THR A 1 96 ? -15.121 -2.053 -0.769 1.00 97.94 96 THR A N 1
ATOM 754 C CA . THR A 1 96 ? -14.820 -0.625 -0.895 1.00 97.94 96 THR A CA 1
ATOM 755 C C . THR A 1 96 ? -15.772 0.030 -1.888 1.00 97.94 96 THR A C 1
ATOM 757 O O . THR A 1 96 ? -16.126 -0.552 -2.908 1.00 97.94 96 THR A O 1
ATOM 760 N N . ILE A 1 97 ? -16.145 1.273 -1.603 1.00 98.12 97 ILE A N 1
ATOM 761 C CA . ILE A 1 97 ? -16.795 2.196 -2.526 1.00 98.12 97 ILE A CA 1
ATOM 762 C C . ILE A 1 97 ? -15.887 3.420 -2.673 1.00 98.12 97 ILE A C 1
ATOM 764 O O . ILE A 1 97 ? -15.623 4.134 -1.700 1.00 98.12 97 ILE A O 1
ATOM 768 N N . ILE A 1 98 ? -15.419 3.679 -3.897 1.00 98.00 98 ILE A N 1
ATOM 769 C CA . ILE A 1 98 ? -14.721 4.921 -4.241 1.00 98.00 98 ILE A CA 1
ATOM 770 C C . ILE A 1 98 ? -15.768 6.011 -4.496 1.00 98.00 98 ILE A C 1
ATOM 772 O O . ILE A 1 98 ? -16.335 6.123 -5.579 1.00 98.00 98 ILE A O 1
ATOM 776 N N . ASP A 1 99 ? -16.043 6.812 -3.471 1.00 97.94 99 ASP A N 1
ATOM 777 C CA . ASP A 1 99 ? -17.083 7.847 -3.491 1.00 97.94 99 ASP A CA 1
ATOM 778 C C . ASP A 1 99 ? -16.695 9.052 -4.354 1.00 97.94 99 ASP A C 1
ATOM 780 O O . ASP A 1 99 ? -17.485 9.565 -5.149 1.00 97.94 99 ASP A O 1
ATOM 784 N N . ARG A 1 100 ? -15.449 9.518 -4.211 1.00 97.25 100 ARG A N 1
ATOM 785 C CA . ARG A 1 100 ? -14.977 10.723 -4.895 1.00 97.25 100 ARG A CA 1
ATOM 786 C C . ARG A 1 100 ? -13.513 10.610 -5.272 1.00 97.25 100 ARG A C 1
ATOM 788 O O . ARG A 1 100 ? -12.674 10.339 -4.421 1.00 97.25 100 ARG A O 1
ATOM 795 N N . VAL A 1 101 ? -13.215 10.956 -6.522 1.00 98.25 101 VAL A N 1
ATOM 796 C CA . VAL A 1 101 ? -11.864 11.249 -7.014 1.00 98.25 101 VAL A CA 1
ATOM 797 C C . VAL A 1 101 ? -11.935 12.546 -7.813 1.00 98.25 101 VAL A C 1
ATOM 799 O O . VAL A 1 101 ? -12.451 12.572 -8.929 1.00 98.25 101 VAL A O 1
ATOM 802 N N . GLN A 1 102 ? -11.470 13.648 -7.230 1.00 98.12 102 GLN A N 1
ATOM 803 C CA . GLN A 1 102 ? -11.686 14.986 -7.775 1.00 98.12 102 GLN A CA 1
ATOM 804 C C . GLN A 1 102 ? -10.382 15.776 -7.858 1.00 98.12 102 GLN A C 1
ATOM 806 O O . GLN A 1 102 ? -9.683 15.945 -6.864 1.00 98.12 102 GLN A O 1
ATOM 811 N N . ALA A 1 103 ? -10.078 16.317 -9.038 1.00 97.56 103 ALA A N 1
ATOM 812 C CA . ALA A 1 103 ? -8.982 17.266 -9.193 1.00 97.56 103 ALA A CA 1
ATOM 813 C C . ALA A 1 103 ? -9.314 18.619 -8.539 1.00 97.56 103 ALA A C 1
ATOM 815 O O . ALA A 1 103 ? -10.412 19.156 -8.706 1.00 97.56 103 ALA A O 1
ATOM 816 N N . ALA A 1 104 ? -8.334 19.179 -7.839 1.00 95.75 104 ALA A N 1
ATOM 817 C CA . ALA A 1 104 ? -8.354 20.472 -7.169 1.00 95.75 104 ALA A CA 1
ATOM 818 C C . ALA A 1 104 ? -7.094 21.284 -7.553 1.00 95.75 104 ALA A C 1
ATOM 820 O O . ALA A 1 104 ? -6.150 20.728 -8.120 1.00 95.75 104 ALA A O 1
ATOM 821 N N . PRO A 1 105 ? -7.036 22.602 -7.278 1.00 94.06 105 PRO A N 1
ATOM 822 C CA . PRO A 1 105 ? -5.871 23.424 -7.630 1.00 94.06 105 PRO A CA 1
ATOM 823 C C . PRO A 1 105 ? -4.547 22.961 -7.001 1.00 94.06 105 PRO A C 1
ATOM 825 O O . PRO A 1 105 ? -3.482 23.203 -7.562 1.00 94.06 105 PRO A O 1
ATOM 828 N N . ASP A 1 106 ? -4.611 22.307 -5.845 1.00 93.81 106 ASP A N 1
ATOM 829 C CA . ASP A 1 106 ? -3.471 21.867 -5.041 1.00 93.81 106 ASP A CA 1
ATOM 830 C C . ASP A 1 106 ? -3.249 20.346 -5.063 1.00 93.81 106 ASP A C 1
ATOM 832 O O . ASP A 1 106 ? -2.298 19.862 -4.446 1.00 93.81 106 ASP A O 1
ATOM 836 N N . GLY A 1 107 ? -4.079 19.581 -5.779 1.00 97.19 107 GLY A N 1
ATOM 837 C CA . GLY A 1 107 ? -3.946 18.130 -5.822 1.00 97.19 107 GLY A CA 1
ATOM 838 C C . GLY A 1 107 ? -5.175 17.373 -6.306 1.00 97.19 107 GLY A C 1
ATOM 839 O O . GLY A 1 107 ? -5.999 17.893 -7.055 1.00 97.19 107 GLY A O 1
ATOM 840 N N . ILE A 1 108 ? -5.286 16.114 -5.890 1.00 98.50 108 ILE A N 1
ATOM 841 C CA . ILE A 1 108 ? -6.429 15.242 -6.167 1.00 98.50 108 ILE A CA 1
ATOM 842 C C . ILE A 1 108 ? -6.998 14.750 -4.843 1.00 98.50 108 ILE A C 1
ATOM 844 O O . ILE A 1 108 ? -6.308 14.116 -4.049 1.00 98.50 108 ILE A O 1
ATOM 848 N N . GLN A 1 109 ? -8.273 15.036 -4.623 1.00 98.62 109 GLN A N 1
ATOM 849 C CA . GLN A 1 109 ? -9.021 14.616 -3.451 1.00 98.62 109 GLN A CA 1
ATOM 850 C C . GLN A 1 109 ? -9.633 13.247 -3.693 1.00 98.62 109 GLN A C 1
ATOM 852 O O . GLN A 1 109 ? -10.393 13.068 -4.646 1.00 98.62 109 GLN A O 1
ATOM 857 N N . VAL A 1 110 ? -9.338 12.309 -2.801 1.00 98.75 110 VAL A N 1
ATOM 858 C CA . VAL A 1 110 ? -9.913 10.968 -2.789 1.00 98.75 110 VAL A CA 1
ATOM 859 C C . VAL A 1 110 ? -10.722 10.789 -1.514 1.00 98.75 110 VAL A C 1
ATOM 861 O O . VAL A 1 110 ? -10.239 11.075 -0.421 1.00 98.75 110 VAL A O 1
ATOM 864 N N . HIS A 1 111 ? -11.953 10.313 -1.657 1.00 98.69 111 HIS A N 1
ATOM 865 C CA . HIS A 1 111 ? -12.769 9.817 -0.558 1.00 98.69 111 HIS A CA 1
ATOM 866 C C . HIS A 1 111 ? -13.239 8.408 -0.903 1.00 98.69 111 HIS A C 1
ATOM 868 O O . HIS A 1 111 ? -13.754 8.179 -1.999 1.00 98.69 111 HIS A O 1
ATOM 874 N N . ALA A 1 112 ? -13.049 7.481 0.027 1.00 98.69 112 ALA A N 1
ATOM 875 C CA . ALA A 1 112 ? -13.541 6.118 -0.089 1.00 98.69 112 ALA A CA 1
ATOM 876 C C . ALA A 1 112 ? -14.027 5.626 1.271 1.00 98.69 112 ALA A C 1
ATOM 878 O O . ALA A 1 112 ? -13.525 6.050 2.313 1.00 98.69 112 ALA A O 1
ATOM 879 N N . PHE A 1 113 ? -15.000 4.730 1.253 1.00 98.75 113 PHE A N 1
ATOM 880 C CA . PHE A 1 113 ? -15.534 4.094 2.449 1.00 98.75 113 PHE A CA 1
ATOM 881 C C . PHE A 1 113 ? -15.944 2.663 2.136 1.00 98.75 113 PHE A C 1
ATOM 883 O O . PHE A 1 113 ? -16.070 2.285 0.973 1.00 98.75 113 PHE A O 1
ATOM 890 N N . GLY A 1 114 ? -16.144 1.848 3.162 1.00 98.44 114 GLY A N 1
ATOM 891 C CA . GLY A 1 114 ? -16.472 0.452 2.946 1.00 98.44 114 GLY A CA 1
ATOM 892 C C . GLY A 1 114 ? -16.569 -0.352 4.223 1.00 98.44 114 GLY A C 1
ATOM 893 O O . GLY A 1 114 ? -16.717 0.187 5.319 1.00 98.44 114 GLY A O 1
ATOM 894 N N . LYS A 1 115 ? -16.471 -1.669 4.061 1.00 98.50 115 LYS A N 1
ATOM 895 C CA . LYS A 1 115 ? -16.503 -2.631 5.162 1.00 98.50 115 LYS A CA 1
ATOM 896 C C . LYS A 1 115 ? -15.119 -3.193 5.464 1.00 98.50 115 LYS A C 1
ATOM 898 O O . LYS A 1 115 ? -14.299 -3.346 4.562 1.00 98.50 115 LYS A O 1
ATOM 903 N N . VAL A 1 116 ? -14.868 -3.517 6.731 1.00 98.62 116 VAL A N 1
ATOM 904 C CA . VAL A 1 116 ? -13.668 -4.268 7.140 1.00 98.62 116 VAL A CA 1
ATOM 905 C C . VAL A 1 116 ? -13.835 -5.703 6.649 1.00 98.62 116 VAL A C 1
ATOM 907 O O . VAL A 1 116 ? -14.781 -6.374 7.060 1.00 98.62 116 VAL A O 1
ATOM 910 N N . SER A 1 117 ? -12.958 -6.177 5.764 1.00 98.38 117 SER A N 1
ATOM 911 C CA . SER A 1 117 ? -13.106 -7.506 5.153 1.00 98.38 117 SER A CA 1
ATOM 912 C C . SER A 1 117 ? -12.809 -8.628 6.160 1.00 98.38 117 SER A C 1
ATOM 914 O O . SER A 1 117 ? -11.835 -8.552 6.913 1.00 98.38 117 SER A O 1
ATOM 916 N N . ARG A 1 118 ? -13.620 -9.693 6.166 1.00 97.50 118 ARG A N 1
ATOM 917 C CA . ARG A 1 118 ? -13.442 -10.886 7.009 1.00 97.50 118 ARG A CA 1
ATOM 918 C C . ARG A 1 118 ? -13.719 -12.149 6.195 1.00 97.50 118 ARG A C 1
ATOM 920 O O . ARG A 1 118 ? -14.763 -12.264 5.561 1.00 97.50 118 ARG A O 1
ATOM 927 N N . TYR A 1 119 ? -12.813 -13.128 6.256 1.00 95.25 119 TYR A N 1
ATOM 928 C CA . TYR A 1 119 ? -12.907 -14.341 5.431 1.00 95.25 119 TYR A CA 1
ATOM 929 C C . TYR A 1 119 ? -13.192 -13.991 3.948 1.00 95.25 119 TYR A C 1
ATOM 931 O O . TYR A 1 119 ? -12.818 -12.928 3.458 1.00 95.25 119 TYR A O 1
ATOM 939 N N . VAL A 1 120 ? -13.862 -14.860 3.197 1.00 93.06 120 VAL A N 1
ATOM 940 C CA . VAL A 1 120 ? -14.029 -14.659 1.746 1.00 93.06 120 VAL A CA 1
ATOM 941 C C . VAL A 1 120 ? -15.105 -13.622 1.390 1.00 93.06 120 VAL A C 1
ATOM 943 O O . VAL A 1 120 ? -15.020 -12.990 0.344 1.00 93.06 120 VAL A O 1
ATOM 946 N N . SER A 1 121 ? -16.140 -13.455 2.218 1.00 93.69 121 SER A N 1
ATOM 947 C CA . SER A 1 121 ? -17.306 -12.618 1.868 1.00 93.69 121 SER A CA 1
ATOM 948 C C . SER A 1 121 ? -17.991 -11.947 3.059 1.00 93.69 121 SER A C 1
ATOM 950 O O . SER A 1 121 ? -19.045 -11.332 2.902 1.00 93.69 121 SER A O 1
ATOM 952 N N . GLU A 1 122 ? -17.432 -12.108 4.258 1.00 97.19 122 GLU A N 1
ATOM 953 C CA . GLU A 1 122 ? -17.990 -11.530 5.474 1.00 97.19 122 GLU A CA 1
ATOM 954 C C . GLU A 1 122 ? -17.335 -10.180 5.769 1.00 97.19 122 GLU A C 1
ATOM 956 O O . GLU A 1 122 ? -16.304 -9.799 5.209 1.00 97.19 122 GLU A O 1
ATOM 961 N N . THR A 1 123 ? -17.946 -9.440 6.686 1.00 98.19 123 THR A N 1
ATOM 962 C CA . THR A 1 123 ? -17.479 -8.118 7.090 1.00 98.19 123 THR A CA 1
ATOM 963 C C . THR A 1 123 ? -17.449 -7.996 8.606 1.00 98.19 123 THR A C 1
ATOM 965 O O . THR A 1 123 ? -18.167 -8.721 9.294 1.00 98.19 123 THR A O 1
ATOM 968 N N . TYR A 1 124 ? -16.637 -7.079 9.130 1.00 98.31 124 TYR A N 1
ATOM 969 C CA . TYR A 1 124 ? -16.500 -6.853 10.570 1.00 98.31 124 TYR A CA 1
ATOM 970 C C . TYR A 1 124 ? -16.368 -5.361 10.906 1.00 98.31 124 TYR A C 1
ATOM 972 O O . TYR A 1 124 ? -15.321 -4.893 11.355 1.00 98.31 124 TYR A O 1
ATOM 980 N N . GLY A 1 125 ? -17.437 -4.609 10.653 1.00 98.56 125 GLY A N 1
ATOM 981 C CA . GLY A 1 125 ? -17.483 -3.158 10.807 1.00 98.56 125 GLY A CA 1
ATOM 982 C C . GLY A 1 125 ? -17.257 -2.356 9.523 1.00 98.56 125 GLY A C 1
ATOM 983 O O . GLY A 1 125 ? -17.323 -2.871 8.403 1.00 98.56 125 GLY A O 1
ATOM 984 N N . ASP A 1 126 ? -16.994 -1.068 9.708 1.00 98.81 126 ASP A N 1
ATOM 985 C CA . ASP A 1 126 ? -16.962 -0.020 8.691 1.00 98.81 126 ASP A CA 1
ATOM 986 C C . ASP A 1 126 ? -15.634 0.743 8.706 1.00 98.81 126 ASP A C 1
ATOM 988 O O . ASP A 1 126 ? -14.967 0.862 9.737 1.00 98.81 126 ASP A O 1
ATOM 992 N N . TRP A 1 127 ? -15.265 1.318 7.564 1.00 98.75 127 TRP A N 1
ATOM 993 C CA . TRP A 1 127 ? -14.125 2.222 7.458 1.00 98.75 127 TRP A CA 1
ATOM 994 C C . TRP A 1 127 ? -14.369 3.332 6.441 1.00 98.75 127 TRP A C 1
ATOM 996 O O . TRP A 1 127 ? -15.215 3.219 5.555 1.00 98.75 127 TRP A O 1
ATOM 1006 N N . GLN A 1 128 ? -13.595 4.406 6.559 1.00 98.75 128 GLN A N 1
ATOM 1007 C CA . GLN A 1 128 ? -13.531 5.476 5.566 1.00 98.75 128 GLN A CA 1
ATOM 1008 C C . GLN A 1 128 ? -12.154 6.136 5.568 1.00 98.75 128 GLN A C 1
ATOM 1010 O O . GLN A 1 128 ? -11.483 6.198 6.602 1.00 98.75 128 GLN A O 1
ATOM 1015 N N . ILE A 1 129 ? -11.756 6.657 4.413 1.00 98.75 129 ILE A N 1
ATOM 1016 C CA . ILE A 1 129 ? -10.519 7.403 4.219 1.00 98.75 129 ILE A CA 1
ATOM 1017 C C . ILE A 1 129 ? -10.778 8.657 3.384 1.00 98.75 129 ILE A C 1
ATOM 1019 O O . ILE A 1 129 ? -11.527 8.640 2.406 1.00 98.75 129 ILE A O 1
ATOM 1023 N N . SER A 1 130 ? -10.128 9.752 3.762 1.00 98.69 130 SER A N 1
ATOM 1024 C CA . SER A 1 130 ? -10.035 10.978 2.967 1.00 98.69 130 SER A CA 1
ATOM 1025 C C . SER A 1 130 ? -8.567 11.298 2.742 1.00 98.69 130 SER A C 1
ATOM 1027 O O . SER A 1 130 ? -7.840 11.446 3.719 1.00 98.69 130 SER A O 1
ATOM 1029 N N . LEU A 1 131 ? -8.139 11.431 1.487 1.00 98.75 131 LEU A N 1
ATOM 1030 C CA . LEU A 1 131 ? -6.757 11.737 1.113 1.00 98.75 131 LEU A CA 1
ATOM 1031 C C . LEU A 1 131 ? -6.695 12.922 0.147 1.00 98.75 131 LEU A C 1
ATOM 1033 O O . LEU A 1 131 ? -7.510 13.037 -0.766 1.00 98.75 131 LEU A O 1
ATOM 1037 N N . GLN A 1 132 ? -5.677 13.760 0.307 1.00 98.62 132 GLN A N 1
ATOM 1038 C CA . GLN A 1 132 ? -5.270 14.789 -0.643 1.00 98.62 132 GLN A CA 1
ATOM 1039 C C . GLN A 1 132 ? -3.940 14.367 -1.267 1.00 98.62 132 GLN A C 1
ATOM 1041 O O . GLN A 1 132 ? -2.901 14.437 -0.614 1.00 98.62 132 GLN A O 1
ATOM 1046 N N . PHE A 1 133 ? -3.969 13.950 -2.529 1.00 98.50 133 PHE A N 1
ATOM 1047 C CA . PHE A 1 133 ? -2.774 13.620 -3.297 1.00 98.50 133 PHE A CA 1
ATOM 1048 C C . PHE A 1 133 ? -2.160 14.866 -3.926 1.00 98.50 133 PHE A C 1
ATOM 1050 O O . PHE A 1 133 ? -2.873 15.672 -4.512 1.00 98.50 133 PHE A O 1
ATOM 1057 N N . ALA A 1 134 ? -0.839 14.985 -3.896 1.00 97.50 134 ALA A N 1
ATOM 1058 C CA . ALA A 1 134 ? -0.087 16.021 -4.587 1.00 97.50 134 ALA A CA 1
ATOM 1059 C C . ALA A 1 134 ? 1.124 15.420 -5.309 1.00 97.50 134 ALA A C 1
ATOM 1061 O O . ALA A 1 134 ? 1.550 14.296 -5.038 1.00 97.50 134 ALA A O 1
ATOM 1062 N N . TYR A 1 135 ? 1.683 16.177 -6.251 1.00 95.69 135 TYR A N 1
ATOM 1063 C CA . TYR A 1 135 ? 2.837 15.767 -7.031 1.00 95.69 135 TYR A CA 1
ATOM 1064 C C . TYR A 1 135 ? 3.887 16.872 -7.141 1.00 95.69 135 TYR A C 1
ATOM 1066 O O . TYR A 1 135 ? 3.629 17.966 -7.647 1.00 95.69 135 TYR A O 1
ATOM 1074 N N . ASN A 1 136 ? 5.108 16.562 -6.716 1.00 93.25 136 ASN A N 1
ATOM 1075 C CA . ASN A 1 136 ? 6.281 17.402 -6.896 1.00 93.25 136 ASN A CA 1
ATOM 1076 C C . ASN A 1 136 ? 6.994 17.009 -8.199 1.00 93.25 136 ASN A C 1
ATOM 1078 O O . ASN A 1 136 ? 7.634 15.961 -8.272 1.00 93.25 136 ASN A O 1
ATOM 1082 N N . LEU A 1 137 ? 6.905 17.865 -9.225 1.00 89.19 137 LEU A N 1
ATOM 1083 C CA . LEU A 1 137 ? 7.518 17.621 -10.537 1.00 89.19 137 LEU A CA 1
ATOM 1084 C C . LEU A 1 137 ? 9.056 17.516 -10.490 1.00 89.19 137 LEU A C 1
ATOM 1086 O O . LEU A 1 137 ? 9.560 16.515 -11.001 1.00 89.19 137 LEU A O 1
ATOM 1090 N N . PRO A 1 138 ? 9.806 18.482 -9.908 1.00 88.25 138 PRO A N 1
ATOM 1091 C CA . PRO A 1 138 ? 11.266 18.390 -9.810 1.00 88.25 138 PRO A CA 1
ATOM 1092 C C . PRO A 1 138 ? 11.771 17.154 -9.061 1.00 88.25 138 PRO A C 1
ATOM 1094 O O . PRO A 1 138 ? 12.727 16.525 -9.504 1.00 88.25 138 PRO A O 1
ATOM 1097 N N . GLY A 1 139 ? 11.131 16.810 -7.941 1.00 87.88 139 GLY A N 1
ATOM 1098 C CA . GLY A 1 139 ? 11.513 15.659 -7.121 1.00 87.88 139 GLY A CA 1
ATOM 1099 C C . GLY A 1 139 ? 10.969 14.329 -7.636 1.00 87.88 139 GLY A C 1
ATOM 1100 O O . GLY A 1 139 ? 11.445 13.285 -7.216 1.00 87.88 139 GLY A O 1
ATOM 1101 N N . GLN A 1 140 ? 9.975 14.360 -8.529 1.00 90.94 140 GLN A N 1
ATOM 1102 C CA . GLN A 1 140 ? 9.197 13.189 -8.935 1.00 90.94 140 GLN A CA 1
ATOM 1103 C C . GLN A 1 140 ? 8.629 12.434 -7.727 1.00 90.94 140 GLN A C 1
ATOM 1105 O O . GLN A 1 140 ? 8.770 11.218 -7.609 1.00 90.94 140 GLN A O 1
ATOM 1110 N N . ILE A 1 141 ? 8.002 13.182 -6.817 1.00 93.81 141 ILE A N 1
ATOM 1111 C CA . ILE A 1 141 ? 7.447 12.650 -5.570 1.00 93.81 141 ILE A CA 1
ATOM 1112 C C . ILE A 1 141 ? 5.934 12.819 -5.603 1.00 93.81 141 ILE A C 1
ATOM 1114 O O . ILE A 1 141 ? 5.441 13.942 -5.716 1.00 93.81 141 ILE A O 1
ATOM 1118 N N . ALA A 1 142 ? 5.210 11.710 -5.497 1.00 95.69 142 ALA A N 1
ATOM 1119 C CA . ALA A 1 142 ? 3.790 11.698 -5.196 1.00 95.69 142 ALA A CA 1
ATOM 1120 C C . ALA A 1 142 ? 3.622 11.633 -3.679 1.00 95.69 142 ALA A C 1
ATOM 1122 O O . ALA A 1 142 ? 4.244 10.797 -3.027 1.00 95.69 142 ALA A O 1
ATOM 1123 N N . THR A 1 143 ? 2.790 12.499 -3.118 1.00 98.06 143 THR A N 1
ATOM 1124 C CA . THR A 1 143 ? 2.434 12.464 -1.699 1.00 98.06 143 THR A CA 1
ATOM 1125 C C . THR A 1 143 ? 0.929 12.375 -1.546 1.00 98.06 143 THR A C 1
ATOM 1127 O O . THR A 1 143 ? 0.194 12.828 -2.420 1.00 98.06 143 THR A O 1
ATOM 1130 N N . ALA A 1 144 ? 0.462 11.809 -0.440 1.00 98.44 144 ALA A N 1
ATOM 1131 C CA . ALA A 1 144 ? -0.922 11.907 -0.013 1.00 98.44 144 ALA A CA 1
ATOM 1132 C C . ALA A 1 144 ? -0.980 12.140 1.490 1.00 98.44 144 ALA A C 1
ATOM 1134 O O . ALA A 1 144 ? -0.215 11.528 2.232 1.00 98.44 144 ALA A O 1
ATOM 1135 N N . THR A 1 145 ? -1.889 12.992 1.948 1.00 98.69 145 THR A N 1
ATOM 1136 C CA . THR A 1 145 ? -2.155 13.166 3.380 1.00 98.69 145 THR A CA 1
ATOM 1137 C C . THR A 1 145 ? -3.642 13.141 3.667 1.00 98.69 145 THR A C 1
ATOM 1139 O O . THR A 1 145 ? -4.446 13.546 2.827 1.00 98.69 145 THR A O 1
ATOM 1142 N N . GLY A 1 146 ? -4.021 12.691 4.859 1.00 98.38 146 GLY A N 1
ATOM 1143 C CA . GLY A 1 146 ? -5.389 12.841 5.333 1.00 98.38 146 GLY A CA 1
ATOM 1144 C C . GLY A 1 146 ? -5.739 11.917 6.487 1.00 98.38 146 GLY A C 1
ATOM 1145 O O . GLY A 1 146 ? -4.865 11.512 7.248 1.00 98.38 146 GLY A O 1
ATOM 1146 N N . HIS A 1 147 ? -7.025 11.599 6.612 1.00 98.50 147 HIS A N 1
ATOM 1147 C CA . HIS A 1 147 ? -7.578 10.907 7.773 1.00 98.50 147 HIS A CA 1
ATOM 1148 C C . HIS A 1 147 ? -8.161 9.554 7.388 1.00 98.50 147 HIS A C 1
ATOM 1150 O O . HIS A 1 147 ? -8.816 9.417 6.352 1.00 98.50 147 HIS A O 1
ATOM 1156 N N . TYR A 1 148 ? -7.974 8.579 8.269 1.00 98.44 148 TYR A N 1
ATOM 1157 C CA . TYR A 1 148 ? -8.461 7.216 8.121 1.00 98.44 148 TYR A CA 1
ATOM 1158 C C . TYR A 1 148 ? -9.131 6.763 9.414 1.00 98.44 148 TYR A C 1
ATOM 1160 O O . TYR A 1 148 ? -8.548 6.883 10.491 1.00 98.44 148 TYR A O 1
ATOM 1168 N N . THR A 1 149 ? -10.362 6.265 9.327 1.00 98.56 149 THR A N 1
ATOM 1169 C CA . THR A 1 149 ? -11.131 5.838 10.503 1.00 98.56 149 THR A CA 1
ATOM 1170 C C . THR A 1 149 ? -11.745 4.467 10.292 1.00 98.56 149 THR A C 1
ATOM 1172 O O . THR A 1 149 ? -12.260 4.192 9.209 1.00 98.56 149 THR A O 1
ATOM 1175 N N . ILE A 1 150 ? -11.746 3.648 11.343 1.00 98.75 150 ILE A N 1
ATOM 1176 C CA . ILE A 1 150 ? -12.302 2.291 11.358 1.00 98.75 150 ILE A CA 1
ATOM 1177 C C . ILE A 1 150 ? -13.211 2.154 12.580 1.00 98.75 150 ILE A C 1
ATOM 1179 O O . ILE A 1 150 ? -12.857 2.609 13.668 1.00 98.75 150 ILE A O 1
ATOM 1183 N N . THR A 1 151 ? -14.372 1.526 12.415 1.00 98.69 151 THR A N 1
ATOM 1184 C CA . THR A 1 151 ? -15.274 1.139 13.507 1.00 98.69 151 THR A CA 1
ATOM 1185 C C . THR A 1 151 ? -15.632 -0.335 13.369 1.00 98.69 151 THR A C 1
ATOM 1187 O O . THR A 1 151 ? -16.247 -0.711 12.381 1.00 98.69 151 THR A O 1
ATOM 1190 N N . LEU A 1 152 ? -15.256 -1.166 14.337 1.00 98.75 152 LEU A N 1
ATOM 1191 C CA . LEU A 1 152 ? -15.542 -2.602 14.361 1.00 98.75 152 LEU A CA 1
ATOM 1192 C C . LEU A 1 152 ? -16.894 -2.892 15.020 1.00 98.75 152 LEU A C 1
ATOM 1194 O O . LEU A 1 152 ? -17.292 -2.203 15.961 1.00 98.75 152 LEU A O 1
ATOM 1198 N N . ASP A 1 153 ? -17.551 -3.968 14.585 1.00 98.56 153 ASP A N 1
ATOM 1199 C CA . ASP A 1 153 ? -18.828 -4.416 15.164 1.00 98.56 153 ASP A CA 1
ATOM 1200 C C . ASP A 1 153 ? -18.673 -4.921 16.611 1.00 98.56 153 ASP A C 1
ATOM 1202 O O . ASP A 1 153 ? -19.602 -4.832 17.418 1.00 98.56 153 ASP A O 1
ATOM 1206 N N . ALA A 1 154 ? -17.494 -5.448 16.951 1.00 98.38 154 ALA A N 1
ATOM 1207 C CA . ALA A 1 154 ? -17.140 -5.916 18.285 1.00 98.38 154 ALA A CA 1
ATOM 1208 C C . ALA A 1 154 ? -15.609 -5.872 18.510 1.00 98.38 154 ALA A C 1
ATOM 1210 O O . ALA A 1 154 ? -14.850 -5.709 17.549 1.00 98.38 154 ALA A O 1
ATOM 1211 N N . PRO A 1 155 ? -15.142 -5.990 19.771 1.00 98.19 155 PRO A N 1
ATOM 1212 C CA . PRO A 1 155 ? -13.720 -6.078 20.121 1.00 98.19 155 PRO A CA 1
ATOM 1213 C C . PRO A 1 155 ? -12.932 -7.139 19.336 1.00 98.19 155 PRO A C 1
ATOM 1215 O O . PRO A 1 155 ? -13.511 -8.083 18.796 1.00 98.19 155 PRO A O 1
ATOM 1218 N N . LEU A 1 156 ? -11.601 -6.999 19.308 1.00 98.31 156 LEU A N 1
ATOM 1219 C CA . LEU A 1 156 ? -10.695 -8.010 18.750 1.00 98.31 156 LEU A CA 1
ATOM 1220 C C . LEU A 1 156 ? -10.327 -9.050 19.812 1.00 98.31 156 LEU A C 1
ATOM 1222 O O . LEU A 1 156 ? -9.930 -8.694 20.925 1.00 98.31 156 LEU A O 1
ATOM 1226 N N . ASP A 1 157 ? -10.387 -10.326 19.442 1.00 97.94 157 ASP A N 1
ATOM 1227 C CA . ASP A 1 157 ? -10.083 -11.468 20.298 1.00 97.94 157 ASP A CA 1
ATOM 1228 C C . ASP A 1 157 ? -9.381 -12.617 19.542 1.00 97.94 157 ASP A C 1
ATOM 1230 O O . ASP A 1 157 ? -8.983 -12.515 18.374 1.00 97.94 157 ASP A O 1
ATOM 1234 N N . ASP A 1 158 ? -9.204 -13.745 20.230 1.00 96.12 158 ASP A N 1
ATOM 1235 C CA . ASP A 1 158 ? -8.550 -14.942 19.693 1.00 96.12 158 ASP A CA 1
ATOM 1236 C C . ASP A 1 158 ? -9.295 -15.577 18.505 1.00 96.12 158 ASP A C 1
ATOM 1238 O O . ASP A 1 158 ? -8.696 -16.332 17.734 1.00 96.12 158 ASP A O 1
ATOM 1242 N N . THR A 1 159 ? -10.572 -15.252 18.308 1.00 94.94 159 THR A N 1
ATOM 1243 C CA . THR A 1 159 ? -11.384 -15.735 17.185 1.00 94.94 159 THR A CA 1
ATOM 1244 C C . THR A 1 159 ? -11.360 -14.786 15.990 1.00 94.94 159 THR A C 1
ATOM 1246 O O . THR A 1 159 ? -11.428 -15.251 14.851 1.00 94.94 159 THR A O 1
ATOM 1249 N N . THR A 1 160 ? -11.236 -13.474 16.219 1.00 95.81 160 THR A N 1
ATOM 1250 C CA . THR A 1 160 ? -11.170 -12.478 15.138 1.00 95.81 160 THR A CA 1
ATOM 1251 C C . THR A 1 160 ? -9.783 -12.377 14.524 1.00 95.81 160 THR A C 1
ATOM 1253 O O . THR A 1 160 ? -9.672 -12.169 13.320 1.00 95.81 160 THR A O 1
ATOM 1256 N N . GLY A 1 161 ? -8.728 -12.521 15.333 1.00 97.12 161 GLY A N 1
ATOM 1257 C CA . GLY A 1 161 ? -7.371 -12.205 14.886 1.00 97.12 161 GLY A CA 1
ATOM 1258 C C . GLY A 1 161 ? -7.011 -10.733 15.060 1.00 97.12 161 GLY A C 1
ATOM 1259 O O . GLY A 1 161 ? -7.779 -9.952 15.625 1.00 97.12 161 GLY A O 1
ATOM 1260 N N . ASP A 1 162 ? -5.817 -10.391 14.584 1.00 97.88 162 ASP A N 1
ATOM 1261 C CA . ASP A 1 162 ? -5.327 -9.016 14.524 1.00 97.88 162 ASP A CA 1
ATOM 1262 C C . ASP A 1 162 ? -6.023 -8.246 13.398 1.00 97.88 162 ASP A C 1
ATOM 1264 O O . ASP A 1 162 ? -6.327 -8.805 12.343 1.00 97.88 162 ASP A O 1
ATOM 1268 N N . LEU A 1 163 ? -6.247 -6.948 13.592 1.00 98.62 163 LEU A N 1
ATOM 1269 C CA . LEU A 1 163 ? -6.773 -6.086 12.535 1.00 98.62 163 LEU A CA 1
ATOM 1270 C C . LEU A 1 163 ? -5.620 -5.556 11.688 1.00 98.62 163 LEU A C 1
ATOM 1272 O O . LEU A 1 163 ? -4.827 -4.754 12.177 1.00 98.62 163 LEU A O 1
ATOM 1276 N N . ASN A 1 164 ? -5.567 -5.936 10.413 1.00 98.62 164 ASN A N 1
ATOM 1277 C CA . ASN A 1 164 ? -4.665 -5.316 9.447 1.00 98.62 164 ASN A CA 1
ATOM 1278 C C . ASN A 1 164 ? -5.282 -3.996 8.984 1.00 98.62 164 ASN A C 1
ATOM 1280 O O . ASN A 1 164 ? -6.427 -3.962 8.534 1.00 98.62 164 ASN A O 1
ATOM 1284 N N . LEU A 1 165 ? -4.531 -2.907 9.108 1.00 98.50 165 LEU A N 1
ATOM 1285 C CA . LEU A 1 165 ? -4.990 -1.559 8.781 1.00 98.50 165 LEU A CA 1
ATOM 1286 C C . LEU A 1 165 ? -4.919 -1.264 7.281 1.00 98.50 165 LEU A C 1
ATOM 1288 O O . LEU A 1 165 ? -5.701 -0.457 6.790 1.00 98.50 165 LEU A O 1
ATOM 1292 N N . TYR A 1 166 ? -3.974 -1.899 6.592 1.00 98.44 166 TYR A N 1
ATOM 1293 C CA . TYR A 1 166 ? -3.762 -1.871 5.147 1.00 98.44 166 TYR A CA 1
ATOM 1294 C C . TYR A 1 166 ? -2.857 -3.048 4.748 1.00 98.44 166 TYR A C 1
ATOM 1296 O O . TYR A 1 166 ? -2.250 -3.677 5.619 1.00 98.44 166 TYR A O 1
ATOM 1304 N N . LYS A 1 167 ? -2.697 -3.296 3.442 1.00 98.12 167 LYS A N 1
ATOM 1305 C CA . LYS A 1 167 ? -1.638 -4.154 2.877 1.00 98.12 167 LYS A CA 1
ATOM 1306 C C . LYS A 1 167 ? -0.826 -3.380 1.841 1.00 98.12 167 LYS A C 1
ATOM 1308 O O . LYS A 1 167 ? -1.395 -2.778 0.941 1.00 98.12 167 LYS A O 1
ATOM 1313 N N . ILE A 1 168 ? 0.496 -3.411 1.931 1.00 98.38 168 ILE A N 1
ATOM 1314 C CA . ILE A 1 168 ? 1.377 -3.135 0.795 1.00 98.38 168 ILE A CA 1
ATOM 1315 C C . ILE A 1 168 ? 1.729 -4.490 0.186 1.00 98.38 168 ILE A C 1
ATOM 1317 O O . ILE A 1 168 ? 2.262 -5.356 0.880 1.00 98.38 168 ILE A O 1
ATOM 1321 N N . ALA A 1 169 ? 1.381 -4.687 -1.081 1.00 97.69 169 ALA A N 1
ATOM 1322 C CA . ALA A 1 169 ? 1.781 -5.851 -1.858 1.00 97.69 169 ALA A CA 1
ATOM 1323 C C . ALA A 1 169 ? 2.915 -5.456 -2.802 1.00 97.69 169 ALA A C 1
ATOM 1325 O O . ALA A 1 169 ? 2.864 -4.386 -3.414 1.00 97.69 169 ALA A O 1
ATOM 1326 N N . SER A 1 170 ? 3.942 -6.288 -2.884 1.00 97.25 170 SER A N 1
ATOM 1327 C CA . SER A 1 170 ? 5.093 -6.074 -3.756 1.00 97.25 170 SER A CA 1
ATOM 1328 C C . SER A 1 170 ? 5.695 -7.419 -4.150 1.00 97.25 170 SER A C 1
ATOM 1330 O O . SER A 1 170 ? 5.214 -8.476 -3.734 1.00 97.25 170 SER A O 1
ATOM 1332 N N . ASN A 1 171 ? 6.772 -7.365 -4.919 1.00 96.19 171 ASN A N 1
ATOM 1333 C CA . ASN A 1 171 ? 7.498 -8.525 -5.394 1.00 96.19 171 ASN A CA 1
ATOM 1334 C C . ASN A 1 171 ? 8.985 -8.413 -5.025 1.00 96.19 171 ASN A C 1
ATOM 1336 O O . ASN A 1 171 ? 9.609 -7.368 -5.233 1.00 96.19 171 ASN A O 1
ATOM 1340 N N . TYR A 1 172 ? 9.541 -9.501 -4.495 1.00 97.88 172 TYR A N 1
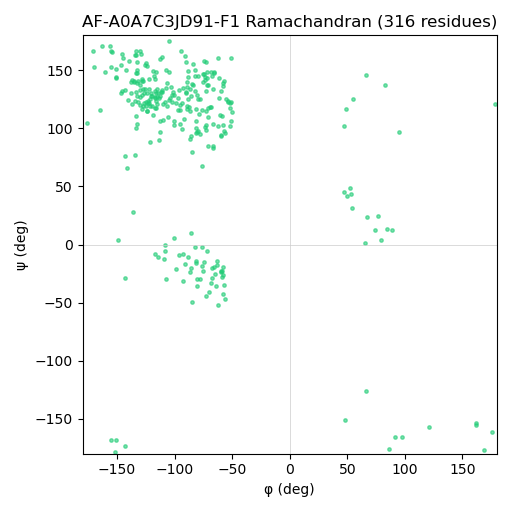ATOM 1341 C CA . TYR A 1 172 ? 10.974 -9.704 -4.292 1.00 97.88 172 TYR A CA 1
ATOM 1342 C C . TYR A 1 172 ? 11.374 -11.040 -4.924 1.00 97.88 172 TYR A C 1
ATOM 1344 O O . TYR A 1 172 ? 10.881 -12.098 -4.520 1.00 97.88 172 TYR A O 1
ATOM 1352 N N . LEU A 1 173 ? 12.271 -10.995 -5.903 1.00 97.75 173 LEU A N 1
ATOM 1353 C CA . LEU A 1 173 ? 12.792 -12.166 -6.597 1.00 97.75 173 LEU A CA 1
ATOM 1354 C C . LEU A 1 173 ? 14.185 -12.492 -6.073 1.00 97.75 173 LEU A C 1
ATOM 1356 O O . LEU A 1 173 ? 15.067 -11.640 -6.130 1.00 97.75 173 LEU A O 1
ATOM 1360 N N . ASP A 1 174 ? 14.360 -13.711 -5.576 1.00 98.00 174 ASP A N 1
ATOM 1361 C CA . ASP A 1 174 ? 15.580 -14.189 -4.911 1.00 98.00 174 ASP A CA 1
ATOM 1362 C C . ASP A 1 174 ? 16.356 -15.115 -5.858 1.00 98.00 174 ASP A C 1
ATOM 1364 O O . ASP A 1 174 ? 15.777 -16.064 -6.380 1.00 98.00 174 ASP A O 1
ATOM 1368 N N . ASP A 1 175 ? 17.630 -14.827 -6.132 1.00 97.75 175 ASP A N 1
ATOM 1369 C CA . ASP A 1 175 ? 18.506 -15.631 -7.011 1.00 97.75 175 ASP A CA 1
ATOM 1370 C C . ASP A 1 175 ? 17.880 -16.054 -8.367 1.00 97.75 175 ASP A C 1
ATOM 1372 O O . ASP A 1 175 ? 18.000 -17.196 -8.820 1.00 97.75 175 ASP A O 1
ATOM 1376 N N . VAL A 1 176 ? 17.206 -15.126 -9.057 1.00 97.81 176 VAL A N 1
ATOM 1377 C CA . VAL A 1 176 ? 16.604 -15.385 -10.379 1.00 97.81 176 VAL A CA 1
ATOM 1378 C C . VAL A 1 176 ? 17.577 -15.073 -11.519 1.00 97.81 176 VAL A C 1
ATOM 1380 O O . VAL A 1 176 ? 18.478 -14.249 -11.357 1.00 97.81 176 VAL A O 1
ATOM 1383 N N . PRO A 1 177 ? 17.404 -15.665 -12.716 1.00 98.00 177 PRO A N 1
ATOM 1384 C CA . PRO A 1 177 ? 18.163 -15.262 -13.895 1.00 98.00 177 PRO A CA 1
ATOM 1385 C C . PRO A 1 177 ? 17.982 -13.776 -14.234 1.00 98.00 177 PRO A C 1
ATOM 1387 O O . PRO A 1 177 ? 16.863 -13.258 -14.209 1.00 98.00 177 PRO A O 1
ATOM 1390 N N . LEU A 1 178 ? 19.068 -13.098 -14.611 1.00 97.50 178 LEU A N 1
ATOM 1391 C CA . LEU A 1 178 ? 19.074 -11.661 -14.903 1.00 97.50 178 LEU A CA 1
ATOM 1392 C C . LEU A 1 178 ? 19.419 -11.368 -16.365 1.00 97.50 178 LEU A C 1
ATOM 1394 O O . LEU A 1 178 ? 20.258 -12.030 -16.971 1.00 97.50 178 LEU A O 1
ATOM 1398 N N . LEU A 1 179 ? 18.862 -10.276 -16.900 1.00 94.12 179 LEU A N 1
ATOM 1399 C CA . LEU A 1 179 ? 19.177 -9.775 -18.249 1.00 94.12 179 LEU A CA 1
ATOM 1400 C C . LEU A 1 179 ? 20.644 -9.337 -18.423 1.00 94.12 179 LEU A C 1
ATOM 1402 O O . LEU A 1 179 ? 21.091 -9.102 -19.543 1.00 94.12 179 LEU A O 1
ATOM 1406 N N . SER A 1 180 ? 21.383 -9.171 -17.324 1.00 92.44 180 SER A N 1
ATOM 1407 C CA . SER A 1 180 ? 22.813 -8.840 -17.308 1.00 92.44 180 SER A CA 1
ATOM 1408 C C . SER A 1 180 ? 23.732 -10.061 -17.415 1.00 92.44 180 SER A C 1
ATOM 1410 O O . SER A 1 180 ? 24.934 -9.912 -17.201 1.00 92.44 180 SER A O 1
ATOM 1412 N N . ASP A 1 181 ? 23.166 -11.234 -17.707 1.00 88.12 181 ASP A N 1
ATOM 1413 C CA . ASP A 1 181 ? 23.766 -12.556 -17.534 1.00 88.12 181 ASP A CA 1
ATOM 1414 C C . ASP A 1 181 ? 23.990 -12.919 -16.046 1.00 88.12 181 ASP A C 1
ATOM 1416 O O . ASP A 1 181 ? 24.281 -12.068 -15.201 1.00 88.12 181 ASP A O 1
ATOM 1420 N N . GLY A 1 182 ? 23.851 -14.208 -15.713 1.00 95.88 182 GLY A N 1
ATOM 1421 C CA . GLY A 1 182 ? 23.968 -14.729 -14.342 1.00 95.88 182 GLY A CA 1
ATOM 1422 C C . GLY A 1 182 ? 22.642 -14.783 -13.571 1.00 95.88 182 GLY A C 1
ATOM 1423 O O . GLY A 1 182 ? 21.568 -14.692 -14.167 1.00 95.88 182 GLY A O 1
ATOM 1424 N N . SER A 1 183 ? 22.733 -14.965 -12.252 1.00 97.75 183 SER A N 1
ATOM 1425 C CA . SER A 1 183 ? 21.599 -14.949 -11.321 1.00 97.75 183 SER A CA 1
ATOM 1426 C C . SER A 1 183 ? 21.811 -13.926 -10.201 1.00 97.75 183 SER A C 1
ATOM 1428 O O . SER A 1 183 ? 22.947 -13.522 -9.925 1.00 97.75 183 SER A O 1
ATOM 1430 N N . GLY A 1 184 ? 20.717 -13.468 -9.596 1.00 97.75 184 GLY A N 1
ATOM 1431 C CA . GLY A 1 184 ? 20.737 -12.595 -8.427 1.00 97.75 184 GLY A CA 1
ATOM 1432 C C . GLY A 1 184 ? 19.368 -12.003 -8.098 1.00 97.75 184 GLY A C 1
ATOM 1433 O O . GLY A 1 184 ? 18.375 -12.288 -8.768 1.00 97.75 184 GLY A O 1
ATOM 1434 N N . ASP A 1 185 ? 19.340 -11.149 -7.076 1.00 97.88 185 ASP A N 1
ATOM 1435 C CA . ASP A 1 185 ? 18.086 -10.628 -6.529 1.00 97.88 185 ASP A CA 1
ATOM 1436 C C . ASP A 1 185 ? 17.576 -9.419 -7.314 1.00 97.88 185 ASP A C 1
ATOM 1438 O O . ASP A 1 185 ? 18.327 -8.498 -7.665 1.00 97.88 185 ASP A O 1
ATOM 1442 N N . THR A 1 186 ? 16.272 -9.388 -7.565 1.00 96.50 186 THR A N 1
ATOM 1443 C CA . THR A 1 186 ? 15.601 -8.323 -8.315 1.00 96.50 186 THR A CA 1
ATOM 1444 C C . THR A 1 186 ? 14.123 -8.232 -7.924 1.00 96.50 186 THR A C 1
ATOM 1446 O O . THR A 1 186 ? 13.706 -8.809 -6.926 1.00 96.50 186 THR A O 1
ATOM 1449 N N . GLY A 1 187 ? 13.317 -7.481 -8.668 1.00 94.94 187 GLY A N 1
ATOM 1450 C CA . GLY A 1 187 ? 11.879 -7.347 -8.421 1.00 94.94 187 GLY A CA 1
ATOM 1451 C C . GLY A 1 187 ? 11.454 -5.909 -8.159 1.00 94.94 187 GLY A C 1
ATOM 1452 O O . GLY A 1 187 ? 12.119 -4.957 -8.577 1.00 94.94 187 GLY A O 1
ATOM 1453 N N . ASP A 1 188 ? 10.319 -5.755 -7.486 1.00 94.88 188 ASP A N 1
ATOM 1454 C CA . ASP A 1 188 ? 9.679 -4.459 -7.265 1.00 94.88 188 ASP A CA 1
ATOM 1455 C C . ASP A 1 188 ? 10.189 -3.731 -6.026 1.00 94.88 188 ASP A C 1
ATOM 1457 O O . ASP A 1 188 ? 10.169 -2.497 -5.972 1.00 94.88 188 ASP A O 1
ATOM 1461 N N . MET A 1 189 ? 10.731 -4.477 -5.069 1.00 96.12 189 MET A N 1
ATOM 1462 C CA . MET A 1 189 ? 11.351 -3.942 -3.868 1.00 96.12 189 MET A CA 1
ATOM 1463 C C . MET A 1 189 ? 12.620 -4.699 -3.497 1.00 96.12 189 MET A C 1
ATOM 1465 O O . MET A 1 189 ? 12.766 -5.866 -3.831 1.00 96.12 189 MET A O 1
ATOM 1469 N N . LYS A 1 190 ? 13.493 -4.046 -2.721 1.00 96.75 190 LYS A N 1
ATOM 1470 C CA . LYS A 1 190 ? 14.695 -4.670 -2.138 1.00 96.75 190 LYS A CA 1
ATOM 1471 C C . LYS A 1 190 ? 14.610 -4.905 -0.630 1.00 96.75 190 LYS A C 1
ATOM 1473 O O . LYS A 1 190 ? 15.295 -5.763 -0.090 1.00 96.75 190 LYS A O 1
ATOM 1478 N N . ALA A 1 191 ? 13.858 -4.061 0.074 1.00 98.31 191 ALA A N 1
ATOM 1479 C CA . ALA A 1 191 ? 13.753 -4.058 1.532 1.00 98.31 191 ALA A CA 1
ATOM 1480 C C . ALA A 1 191 ? 12.634 -3.110 1.982 1.00 98.31 191 ALA A C 1
ATOM 1482 O O . ALA A 1 191 ? 12.200 -2.249 1.213 1.00 98.31 191 ALA A O 1
ATOM 1483 N N . ALA A 1 192 ? 12.236 -3.208 3.249 1.00 98.69 192 ALA A N 1
ATOM 1484 C CA . ALA A 1 192 ? 11.401 -2.215 3.916 1.00 98.69 192 ALA A CA 1
ATOM 1485 C C . ALA A 1 192 ? 12.119 -1.635 5.141 1.00 98.69 192 ALA A C 1
ATOM 1487 O O . ALA A 1 192 ? 12.579 -2.374 6.011 1.00 98.69 192 ALA A O 1
ATOM 1488 N N . VAL A 1 193 ? 12.205 -0.309 5.240 1.00 98.75 193 VAL A N 1
ATOM 1489 C CA . VAL A 1 193 ? 12.709 0.385 6.432 1.00 98.75 193 VAL A CA 1
ATOM 1490 C C . VAL A 1 193 ? 11.528 0.739 7.327 1.00 98.75 193 VAL A C 1
ATOM 1492 O O . VAL A 1 193 ? 10.612 1.449 6.913 1.00 98.75 193 VAL A O 1
ATOM 1495 N N . VAL A 1 194 ? 11.553 0.261 8.569 1.00 98.69 194 VAL A N 1
ATOM 1496 C CA . VAL A 1 194 ? 10.460 0.449 9.530 1.00 98.69 194 VAL A CA 1
ATOM 1497 C C . VAL A 1 194 ? 10.887 1.448 10.598 1.00 98.69 194 VAL A C 1
ATOM 1499 O O . VAL A 1 194 ? 11.997 1.367 11.125 1.00 98.69 194 VAL A O 1
ATOM 1502 N N . MET A 1 195 ? 10.017 2.400 10.935 1.00 98.62 195 MET A N 1
ATOM 1503 C CA . MET A 1 195 ? 10.271 3.435 11.942 1.00 98.62 195 MET A CA 1
ATOM 1504 C C . MET A 1 195 ? 9.132 3.496 12.960 1.00 98.62 195 MET A C 1
ATOM 1506 O O . MET A 1 195 ? 7.962 3.425 12.588 1.00 98.62 195 MET A O 1
ATOM 1510 N N . LYS A 1 196 ? 9.499 3.693 14.232 1.00 97.25 196 LYS A N 1
ATOM 1511 C CA . LYS A 1 196 ? 8.578 3.969 15.357 1.00 97.25 196 LYS A CA 1
ATOM 1512 C C . LYS A 1 196 ? 8.643 5.389 15.887 1.00 97.25 196 LYS A C 1
ATOM 1514 O O . LYS A 1 196 ? 7.797 5.827 16.655 1.00 97.25 196 LYS A O 1
ATOM 1519 N N . THR A 1 197 ? 9.674 6.100 15.462 1.00 96.00 197 THR A N 1
ATOM 1520 C CA . THR A 1 197 ? 9.881 7.505 15.757 1.00 96.00 197 THR A CA 1
ATOM 1521 C C . THR A 1 197 ? 10.167 8.187 14.427 1.00 96.00 197 THR A C 1
ATOM 1523 O O . THR A 1 197 ? 10.982 7.666 13.657 1.00 96.00 197 THR A O 1
ATOM 1526 N N . PRO A 1 198 ? 9.531 9.331 14.122 1.00 95.38 198 PRO A N 1
ATOM 1527 C CA . PRO A 1 198 ? 9.765 10.035 12.870 1.00 95.38 198 PRO A CA 1
ATOM 1528 C C . PRO A 1 198 ? 11.259 10.264 12.604 1.00 95.38 198 PRO A C 1
ATOM 1530 O O . PRO A 1 198 ? 11.966 10.856 13.417 1.00 95.38 198 PRO A O 1
ATOM 1533 N N . GLY A 1 199 ? 11.737 9.776 11.457 1.00 93.88 199 GLY A N 1
ATOM 1534 C CA . GLY A 1 199 ? 13.124 9.947 11.017 1.00 93.88 199 GLY A CA 1
ATOM 1535 C C . GLY A 1 199 ? 14.150 9.007 11.660 1.00 93.88 199 GLY A C 1
ATOM 1536 O O . GLY A 1 199 ? 15.333 9.139 11.359 1.00 93.88 199 GLY A O 1
ATOM 1537 N N . VAL A 1 200 ? 13.735 8.055 12.506 1.00 97.12 200 VAL A N 1
ATOM 1538 C CA . VAL A 1 200 ? 14.641 7.087 13.144 1.00 97.12 200 VAL A CA 1
ATOM 1539 C C . VAL A 1 200 ? 14.257 5.668 12.733 1.00 97.12 200 VAL A C 1
ATOM 1541 O O . VAL A 1 200 ? 13.213 5.152 13.134 1.00 97.12 200 VAL A O 1
ATOM 1544 N N . ALA A 1 201 ? 15.123 5.030 11.941 1.00 97.31 201 ALA A N 1
ATOM 1545 C CA . ALA A 1 201 ? 14.975 3.626 11.579 1.00 97.31 201 ALA A CA 1
ATOM 1546 C C . ALA A 1 201 ? 15.016 2.747 12.834 1.00 97.31 201 ALA A C 1
ATOM 1548 O O . ALA A 1 201 ? 15.952 2.825 13.630 1.00 97.31 201 ALA A O 1
ATOM 1549 N N . TRP A 1 202 ? 13.990 1.917 12.998 1.00 97.75 202 TRP A N 1
ATOM 1550 C CA . TRP A 1 202 ? 13.931 0.900 14.038 1.00 97.75 202 TRP A CA 1
ATOM 1551 C C . TRP A 1 202 ? 14.634 -0.375 13.571 1.00 97.75 202 TRP A C 1
ATOM 1553 O O . TRP A 1 202 ? 15.519 -0.875 14.261 1.00 97.75 202 TRP A O 1
ATOM 1563 N N . PHE A 1 203 ? 14.297 -0.849 12.370 1.00 98.44 203 PHE A N 1
ATOM 1564 C CA . PHE A 1 203 ? 15.000 -1.927 11.676 1.00 98.44 203 PHE A CA 1
ATOM 1565 C C . PHE A 1 203 ? 14.785 -1.838 10.159 1.00 98.44 203 PHE A C 1
ATOM 1567 O O . PHE A 1 203 ? 13.969 -1.055 9.669 1.00 98.44 203 PHE A O 1
ATOM 1574 N N . THR A 1 204 ? 15.538 -2.650 9.416 1.00 98.62 204 THR A N 1
ATOM 1575 C CA . THR A 1 204 ? 15.307 -2.920 7.991 1.00 98.62 204 THR A CA 1
ATOM 1576 C C . THR A 1 204 ? 14.900 -4.377 7.844 1.00 98.62 204 THR A C 1
ATOM 1578 O O . THR A 1 204 ? 15.597 -5.256 8.345 1.00 98.62 204 THR A O 1
ATOM 1581 N N . TRP A 1 205 ? 13.768 -4.621 7.194 1.00 98.69 205 TRP A N 1
ATOM 1582 C CA . TRP A 1 205 ? 13.283 -5.952 6.868 1.00 98.69 205 TRP A CA 1
ATOM 1583 C C . TRP A 1 205 ? 13.666 -6.303 5.431 1.00 98.69 205 TRP A C 1
ATOM 1585 O O . TRP A 1 205 ? 13.376 -5.542 4.505 1.00 98.69 205 TRP A O 1
ATOM 1595 N N . ILE A 1 206 ? 14.336 -7.441 5.270 1.00 98.50 206 ILE A N 1
ATOM 1596 C CA . ILE A 1 206 ? 14.740 -8.017 3.987 1.00 98.50 206 ILE A CA 1
ATOM 1597 C C . ILE A 1 206 ? 13.986 -9.351 3.866 1.00 98.50 206 ILE A C 1
ATOM 1599 O O . ILE A 1 206 ? 14.171 -10.200 4.743 1.00 98.50 206 ILE A O 1
ATOM 1603 N N . PRO A 1 207 ? 13.104 -9.530 2.862 1.00 98.12 207 PRO A N 1
ATOM 1604 C CA . PRO A 1 207 ? 12.176 -10.660 2.837 1.00 98.12 207 PRO A CA 1
ATOM 1605 C C . PRO A 1 207 ? 12.845 -12.048 2.919 1.00 98.12 207 PRO A C 1
ATOM 1607 O O . PRO A 1 207 ? 12.425 -12.822 3.782 1.00 98.12 207 PRO A O 1
ATOM 1610 N N . PRO A 1 208 ? 13.912 -12.369 2.153 1.00 97.81 208 PRO A N 1
ATOM 1611 C CA . PRO A 1 208 ? 14.567 -13.681 2.256 1.00 97.81 208 PRO A CA 1
ATOM 1612 C C . PRO A 1 208 ? 15.225 -13.958 3.615 1.00 97.81 208 PRO A C 1
ATOM 1614 O O . PRO A 1 208 ? 15.175 -15.084 4.109 1.00 97.81 208 PRO A O 1
ATOM 1617 N N . ASP A 1 209 ? 15.801 -12.935 4.256 1.00 98.12 209 ASP A N 1
ATOM 1618 C CA . ASP A 1 209 ? 16.483 -13.084 5.549 1.00 98.12 209 ASP A CA 1
ATOM 1619 C C . ASP A 1 209 ? 15.501 -13.415 6.681 1.00 98.12 209 ASP A C 1
ATOM 1621 O O . ASP A 1 209 ? 15.848 -14.091 7.654 1.00 98.12 209 ASP A O 1
ATOM 1625 N N . GLN A 1 210 ? 14.275 -12.888 6.587 1.00 97.50 210 GLN A N 1
ATOM 1626 C CA . GLN A 1 210 ? 13.224 -13.056 7.589 1.00 97.50 210 GLN A CA 1
ATOM 1627 C C . GLN A 1 210 ? 11.848 -13.191 6.920 1.00 97.50 210 GLN A C 1
ATOM 1629 O O . GLN A 1 210 ? 11.055 -12.250 6.986 1.00 97.50 210 GLN A O 1
ATOM 1634 N N . PRO A 1 211 ? 11.505 -14.357 6.337 1.00 97.94 211 PRO A N 1
ATOM 1635 C CA . PRO A 1 211 ? 10.285 -14.496 5.538 1.00 97.94 211 PRO A CA 1
ATOM 1636 C C . PRO A 1 211 ? 8.981 -14.192 6.284 1.00 97.94 211 PRO A C 1
ATOM 1638 O O . PRO A 1 211 ? 7.980 -13.828 5.680 1.00 97.94 211 PRO A O 1
ATOM 1641 N N . ALA A 1 212 ? 8.986 -14.296 7.613 1.00 97.94 212 ALA A N 1
ATOM 1642 C CA . ALA A 1 212 ? 7.913 -13.820 8.473 1.00 97.94 212 ALA A CA 1
ATOM 1643 C C . ALA A 1 212 ? 8.505 -12.961 9.597 1.00 97.94 212 ALA A C 1
ATOM 1645 O O . ALA A 1 212 ? 9.305 -13.453 10.396 1.00 97.94 212 ALA A O 1
ATOM 1646 N N . HIS A 1 213 ? 8.097 -11.692 9.688 1.00 98.19 213 HIS A N 1
ATOM 1647 C CA . HIS A 1 213 ? 8.568 -10.773 10.725 1.00 98.19 213 HIS A CA 1
ATOM 1648 C C . HIS A 1 213 ? 7.412 -9.995 11.365 1.00 98.19 213 HIS A C 1
ATOM 1650 O O . HIS A 1 213 ? 6.807 -9.125 10.744 1.00 98.19 213 HIS A O 1
ATOM 1656 N N . TYR A 1 214 ? 7.129 -10.312 12.631 1.00 97.81 214 TYR A N 1
ATOM 1657 C CA . TYR A 1 214 ? 6.014 -9.764 13.411 1.00 97.81 214 TYR A CA 1
ATOM 1658 C C . TYR A 1 214 ? 6.510 -9.370 14.810 1.00 97.81 214 TYR A C 1
ATOM 1660 O O . TYR A 1 214 ? 6.335 -10.128 15.769 1.00 97.81 214 TYR A O 1
ATOM 1668 N N . PRO A 1 215 ? 7.214 -8.235 14.953 1.00 97.00 215 PRO A N 1
ATOM 1669 C CA . PRO A 1 215 ? 7.731 -7.817 16.245 1.00 97.00 215 PRO A CA 1
ATOM 1670 C C . PRO A 1 215 ? 6.586 -7.474 17.208 1.00 97.00 215 PRO A C 1
ATOM 1672 O O . PRO A 1 215 ? 5.525 -6.988 16.816 1.00 97.00 215 PRO A O 1
ATOM 1675 N N . THR A 1 216 ? 6.799 -7.714 18.500 1.00 95.56 216 THR A N 1
ATOM 1676 C CA . THR A 1 216 ? 5.764 -7.506 19.527 1.00 95.56 216 THR A CA 1
ATOM 1677 C C . THR A 1 216 ? 5.707 -6.078 20.046 1.00 95.56 216 THR A C 1
ATOM 1679 O O . THR A 1 216 ? 4.712 -5.680 20.650 1.00 95.56 216 THR A O 1
ATOM 1682 N N . ASP A 1 217 ? 6.785 -5.314 19.870 1.00 96.25 217 ASP A N 1
ATOM 1683 C CA . ASP A 1 217 ? 6.845 -3.935 20.320 1.00 96.25 217 ASP A CA 1
ATOM 1684 C C . ASP A 1 217 ? 5.767 -3.104 19.618 1.00 96.25 217 ASP A C 1
ATOM 1686 O O . ASP A 1 217 ? 5.562 -3.197 18.406 1.00 96.25 217 ASP A O 1
ATOM 1690 N N . ARG A 1 218 ? 5.189 -2.162 20.351 1.00 96.44 218 ARG A N 1
ATOM 1691 C CA . ARG A 1 218 ? 4.071 -1.330 19.905 1.00 96.44 218 ARG A CA 1
ATOM 1692 C C . ARG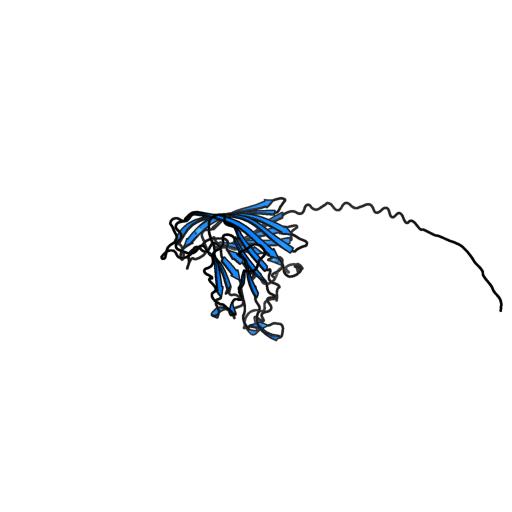 A 1 218 ? 4.475 0.129 19.697 1.00 96.44 218 ARG A C 1
ATOM 1694 O O . ARG A 1 218 ? 5.555 0.528 20.134 1.00 96.44 218 ARG A O 1
ATOM 1701 N N . THR A 1 219 ? 3.678 0.894 18.954 1.00 97.81 219 THR A N 1
ATOM 1702 C CA . THR A 1 219 ? 3.903 2.331 18.719 1.00 97.81 219 THR A CA 1
ATOM 1703 C C . THR A 1 219 ? 2.632 3.048 18.264 1.00 97.81 219 THR A C 1
ATOM 1705 O O . THR A 1 219 ? 1.803 2.468 17.571 1.00 97.81 219 THR A O 1
ATOM 1708 N N . ASP A 1 220 ? 2.481 4.315 18.622 1.00 97.69 220 ASP A N 1
ATOM 1709 C CA . ASP A 1 220 ? 1.452 5.222 18.107 1.00 97.69 220 ASP A CA 1
ATOM 1710 C C . ASP A 1 220 ? 1.821 5.835 16.739 1.00 97.69 220 ASP A C 1
ATOM 1712 O O . ASP A 1 220 ? 0.952 6.349 16.035 1.00 97.69 220 ASP A O 1
ATOM 1716 N N . PHE A 1 221 ? 3.085 5.727 16.321 1.00 98.31 221 PHE A N 1
ATOM 1717 C CA . PHE A 1 221 ? 3.585 6.129 15.009 1.00 98.31 221 PHE A CA 1
ATOM 1718 C C . PHE A 1 221 ? 4.267 4.951 14.316 1.00 98.31 221 PHE A C 1
ATOM 1720 O O . PHE A 1 221 ? 5.331 4.505 14.732 1.00 98.31 221 PHE A O 1
ATOM 1727 N N . LEU A 1 222 ? 3.713 4.483 13.201 1.00 98.56 222 LEU A N 1
ATOM 1728 C CA . LEU A 1 222 ? 4.352 3.450 12.390 1.00 98.56 222 LEU A CA 1
ATOM 1729 C C . LEU A 1 222 ? 4.568 3.967 10.974 1.00 98.56 222 LEU A C 1
ATOM 1731 O O . LEU A 1 222 ? 3.620 4.327 10.282 1.00 98.56 222 LEU A O 1
ATOM 1735 N N . SER A 1 223 ? 5.824 3.977 10.542 1.00 98.62 223 SER A N 1
ATOM 1736 C CA . SER A 1 223 ? 6.218 4.295 9.171 1.00 98.62 223 SER A CA 1
ATOM 1737 C C . SER A 1 223 ? 6.877 3.078 8.545 1.00 98.62 223 SER A C 1
ATOM 1739 O O . SER A 1 223 ? 7.851 2.559 9.090 1.00 98.62 223 SER A O 1
ATOM 1741 N N . VAL A 1 224 ? 6.384 2.675 7.381 1.00 98.69 224 VAL A N 1
ATOM 1742 C CA . VAL A 1 224 ? 6.952 1.609 6.553 1.00 98.69 224 VAL A CA 1
ATOM 1743 C C . VAL A 1 224 ? 7.380 2.226 5.233 1.00 98.69 224 VAL A C 1
ATOM 1745 O O . VAL A 1 224 ? 6.539 2.742 4.508 1.00 98.69 224 VAL A O 1
ATOM 1748 N N . ASP A 1 225 ? 8.674 2.182 4.936 1.00 98.38 225 ASP A N 1
ATOM 1749 C CA . ASP A 1 225 ? 9.277 2.701 3.707 1.00 98.38 225 ASP A CA 1
ATOM 1750 C C . ASP A 1 225 ? 9.813 1.538 2.863 1.00 98.38 225 ASP A C 1
ATOM 1752 O O . ASP A 1 225 ? 10.892 1.000 3.123 1.00 98.38 225 ASP A O 1
ATOM 1756 N N . VAL A 1 226 ? 9.011 1.101 1.894 1.00 98.12 226 VAL A N 1
ATOM 1757 C CA . VAL A 1 226 ? 9.364 0.070 0.916 1.00 98.12 226 VAL A CA 1
ATOM 1758 C C . VAL A 1 226 ? 10.290 0.679 -0.120 1.00 98.12 226 VAL A C 1
ATOM 1760 O O . VAL A 1 226 ? 9.909 1.562 -0.892 1.00 98.12 226 VAL A O 1
ATOM 1763 N N . ILE A 1 227 ? 11.517 0.173 -0.164 1.00 97.06 227 ILE A N 1
ATOM 1764 C CA . ILE A 1 227 ? 12.533 0.679 -1.071 1.00 97.06 227 ILE A CA 1
ATOM 1765 C C . ILE A 1 227 ? 12.439 -0.075 -2.392 1.00 97.06 227 ILE A C 1
ATOM 1767 O O . ILE A 1 227 ? 12.687 -1.280 -2.438 1.00 97.06 227 ILE A O 1
ATOM 1771 N N . GLY A 1 228 ? 12.121 0.654 -3.461 1.00 94.06 228 GLY A N 1
ATOM 1772 C CA . GLY A 1 228 ? 12.059 0.105 -4.811 1.00 94.06 228 GLY A CA 1
ATOM 1773 C C . GLY A 1 228 ? 13.407 -0.429 -5.309 1.00 94.06 228 GLY A C 1
ATOM 1774 O O . GLY A 1 228 ? 14.475 -0.064 -4.797 1.00 94.06 228 GLY A O 1
ATOM 1775 N N . GLN A 1 229 ? 13.351 -1.287 -6.326 1.00 93.19 229 GLN A N 1
ATOM 1776 C CA . GLN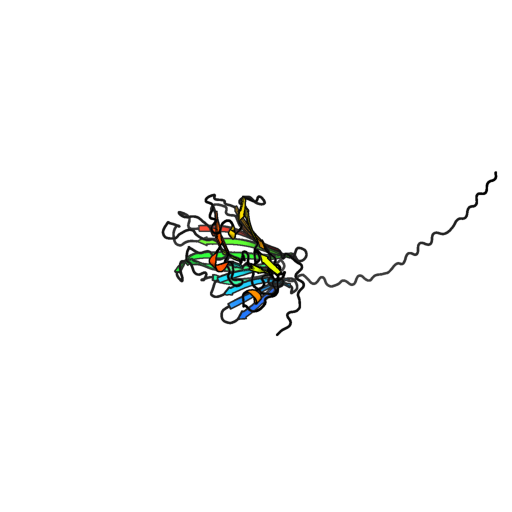 A 1 229 ? 14.515 -1.918 -6.953 1.00 93.19 229 GLN A CA 1
ATOM 1777 C C . GLN A 1 229 ? 14.486 -1.766 -8.482 1.00 93.19 229 GLN A C 1
ATOM 1779 O O . GLN A 1 229 ? 13.481 -1.386 -9.079 1.00 93.19 229 GLN A O 1
ATOM 1784 N N . PHE A 1 230 ? 15.628 -1.994 -9.129 1.00 92.06 230 PHE A N 1
ATOM 1785 C CA . PHE A 1 230 ? 15.679 -2.160 -10.576 1.00 92.06 230 PHE A CA 1
ATOM 1786 C C . PHE A 1 230 ? 15.285 -3.594 -10.918 1.00 92.06 230 PHE A C 1
ATOM 1788 O O . PHE A 1 230 ? 16.073 -4.505 -10.685 1.00 92.06 230 PHE A O 1
ATOM 1795 N N . ASN A 1 231 ? 14.080 -3.771 -11.456 1.00 92.81 231 ASN A N 1
ATOM 1796 C CA . ASN A 1 231 ? 13.585 -5.065 -11.897 1.00 92.81 231 ASN A CA 1
ATOM 1797 C C . ASN A 1 231 ? 14.205 -5.405 -13.259 1.00 92.81 231 ASN A C 1
ATOM 1799 O O . ASN A 1 231 ? 13.916 -4.736 -14.253 1.00 92.81 231 ASN A O 1
ATOM 1803 N N . ASN A 1 232 ? 15.070 -6.415 -13.302 1.00 94.31 232 ASN A N 1
ATOM 1804 C CA . ASN A 1 232 ? 15.825 -6.833 -14.486 1.00 94.31 232 ASN A CA 1
ATOM 1805 C C . ASN A 1 232 ? 15.849 -8.354 -14.685 1.00 94.31 232 ASN A C 1
ATOM 1807 O O . ASN A 1 232 ? 16.802 -8.880 -15.270 1.00 94.31 232 ASN A O 1
ATOM 1811 N N . VAL A 1 233 ? 14.808 -9.043 -14.209 1.00 95.25 233 VAL A N 1
ATOM 1812 C CA . VAL A 1 233 ? 14.657 -10.491 -14.388 1.00 95.25 233 VAL A CA 1
ATOM 1813 C C . VAL A 1 233 ? 14.648 -10.872 -15.874 1.00 95.25 233 VAL A C 1
ATOM 1815 O O . VAL A 1 233 ? 13.976 -10.248 -16.702 1.00 95.25 233 VAL A O 1
ATOM 1818 N N . ASP A 1 234 ? 15.371 -11.934 -16.221 1.00 96.25 234 ASP A N 1
ATOM 1819 C CA . ASP A 1 234 ? 15.283 -12.569 -17.532 1.00 96.25 234 ASP A CA 1
ATOM 1820 C C . ASP A 1 234 ? 14.127 -13.576 -17.551 1.00 96.25 234 ASP A C 1
ATOM 1822 O O . ASP A 1 234 ? 14.293 -14.794 -17.454 1.00 96.25 234 ASP A O 1
ATOM 1826 N N . THR A 1 235 ? 12.921 -13.043 -17.713 1.00 94.94 235 THR A N 1
ATOM 1827 C CA . THR A 1 235 ? 11.690 -13.837 -17.856 1.00 94.94 235 THR A CA 1
ATOM 1828 C C . THR A 1 235 ? 11.726 -14.809 -19.039 1.00 94.94 235 THR A C 1
ATOM 1830 O O . THR A 1 235 ? 11.067 -15.848 -18.988 1.00 94.94 235 THR A O 1
ATOM 1833 N N . ALA A 1 236 ? 12.515 -14.532 -20.085 1.00 95.56 236 ALA A N 1
ATOM 1834 C CA . ALA A 1 236 ? 12.650 -15.425 -21.232 1.00 95.56 236 ALA A CA 1
ATOM 1835 C C . ALA A 1 236 ? 13.423 -16.695 -20.858 1.00 95.56 236 ALA A C 1
ATOM 1837 O O . ALA A 1 236 ? 13.022 -17.797 -21.237 1.00 95.56 236 ALA A O 1
ATOM 1838 N N . SER A 1 237 ? 14.485 -16.557 -20.061 1.00 95.56 237 SER A N 1
ATOM 1839 C CA . SER A 1 237 ? 15.233 -17.696 -19.515 1.00 95.56 237 SER A CA 1
ATOM 1840 C C . SER A 1 237 ? 14.403 -18.553 -18.546 1.00 95.56 237 SER A C 1
ATOM 1842 O O . SER A 1 237 ? 14.633 -19.756 -18.435 1.00 95.56 237 SER A O 1
ATOM 1844 N N . GLN A 1 238 ? 13.385 -17.958 -17.915 1.00 93.50 238 GLN A N 1
ATOM 1845 C CA . GLN A 1 238 ? 12.396 -18.651 -17.085 1.00 93.50 238 GLN A CA 1
ATOM 1846 C C . GLN A 1 238 ? 11.256 -19.297 -17.906 1.00 93.50 238 GLN A C 1
ATOM 1848 O O . GLN A 1 238 ? 10.386 -19.954 -17.338 1.00 93.50 238 GLN A O 1
ATOM 1853 N N . GLY A 1 239 ? 11.245 -19.135 -19.236 1.00 94.94 239 GLY A N 1
ATOM 1854 C CA . GLY A 1 239 ? 10.243 -19.721 -20.135 1.00 94.94 239 GLY A CA 1
ATOM 1855 C C . GLY A 1 239 ? 8.993 -18.865 -20.381 1.00 94.94 239 GLY A C 1
ATOM 1856 O O . GLY A 1 239 ? 8.018 -19.371 -20.939 1.00 94.94 239 GLY A O 1
ATOM 1857 N N . TYR A 1 240 ? 9.004 -17.585 -19.999 1.00 93.88 240 TYR A N 1
ATOM 1858 C CA . TYR A 1 240 ? 7.895 -16.643 -20.180 1.00 93.88 240 TYR A CA 1
ATOM 1859 C C . TYR A 1 240 ? 8.147 -15.637 -21.314 1.00 93.88 240 TYR A C 1
ATOM 1861 O O . TYR A 1 240 ? 9.207 -15.601 -21.942 1.00 93.88 240 TYR A O 1
ATOM 1869 N N . ALA A 1 241 ? 7.140 -14.809 -21.610 1.00 93.00 241 ALA A N 1
ATOM 1870 C CA . ALA A 1 241 ? 7.294 -13.707 -22.553 1.00 93.00 241 ALA A CA 1
ATOM 1871 C C . ALA A 1 241 ? 8.266 -12.650 -21.986 1.00 93.00 241 ALA A C 1
ATOM 1873 O O . ALA A 1 241 ? 8.088 -12.252 -20.834 1.00 93.00 241 ALA A O 1
ATOM 1874 N N . PRO A 1 242 ? 9.236 -12.151 -22.780 1.00 92.00 242 PRO A N 1
ATOM 1875 C CA . PRO A 1 242 ? 10.184 -11.147 -22.311 1.00 92.00 242 PRO A CA 1
ATOM 1876 C C . PRO A 1 242 ? 9.487 -9.863 -21.848 1.00 92.00 242 PRO A C 1
ATOM 1878 O O . PRO A 1 242 ? 8.673 -9.293 -22.583 1.00 92.00 242 PRO A O 1
ATOM 1881 N N . ILE A 1 243 ? 9.870 -9.372 -20.672 1.00 89.31 243 ILE A N 1
ATOM 1882 C CA . ILE A 1 243 ? 9.471 -8.059 -20.151 1.00 89.31 243 ILE A CA 1
ATOM 1883 C C . ILE A 1 243 ? 10.649 -7.081 -20.185 1.00 89.31 243 ILE A C 1
ATOM 1885 O O . ILE A 1 243 ? 11.809 -7.476 -20.087 1.00 89.31 243 ILE A O 1
ATOM 1889 N N . ALA A 1 244 ? 10.355 -5.789 -20.338 1.00 88.62 244 ALA A N 1
ATOM 1890 C CA . ALA A 1 244 ? 11.381 -4.755 -20.257 1.00 88.62 244 ALA A CA 1
ATOM 1891 C C . ALA A 1 244 ? 11.816 -4.544 -18.794 1.00 88.62 244 ALA A C 1
ATOM 1893 O O . ALA A 1 244 ? 10.944 -4.542 -17.914 1.00 88.62 244 ALA A O 1
ATOM 1894 N N . PRO A 1 245 ? 13.118 -4.320 -18.532 1.00 89.12 245 PRO A N 1
ATOM 1895 C CA . PRO A 1 245 ? 13.574 -3.953 -17.204 1.00 89.12 245 PRO A CA 1
ATOM 1896 C C . PRO A 1 245 ? 13.082 -2.550 -16.833 1.00 89.12 245 PRO A C 1
ATOM 1898 O O . PRO A 1 245 ? 12.943 -1.684 -17.703 1.00 89.12 245 PRO A O 1
ATOM 1901 N N . ALA A 1 246 ? 12.827 -2.312 -15.549 1.00 88.81 246 ALA A N 1
ATOM 1902 C CA . ALA A 1 246 ? 12.293 -1.038 -15.075 1.00 88.81 246 ALA A CA 1
ATOM 1903 C C . ALA A 1 246 ? 12.730 -0.723 -13.643 1.00 88.81 246 ALA A C 1
ATOM 1905 O O . ALA A 1 246 ? 12.800 -1.604 -12.789 1.00 88.81 246 ALA A O 1
ATOM 1906 N N . PHE A 1 247 ? 12.975 0.559 -13.370 1.00 89.56 247 PHE A N 1
ATOM 1907 C CA . PHE A 1 247 ? 13.147 1.053 -12.009 1.00 89.56 247 PHE A CA 1
ATOM 1908 C C . PHE A 1 247 ? 11.795 1.204 -11.326 1.00 89.56 247 PHE A C 1
ATOM 1910 O O . PHE A 1 247 ? 10.911 1.906 -11.817 1.00 89.56 247 PHE A O 1
ATOM 1917 N N . LYS A 1 248 ? 11.656 0.565 -10.170 1.00 91.56 248 LYS A N 1
ATOM 1918 C CA . LYS A 1 248 ? 10.395 0.473 -9.444 1.00 91.56 248 LYS A CA 1
ATOM 1919 C C . LYS A 1 248 ? 10.356 1.557 -8.374 1.00 91.56 248 LYS A C 1
ATOM 1921 O O . LYS A 1 248 ? 11.364 1.778 -7.703 1.00 91.56 248 LYS A O 1
ATOM 1926 N N . PRO A 1 249 ? 9.255 2.312 -8.247 1.00 92.31 249 PRO A N 1
ATOM 1927 C CA . PRO A 1 249 ? 9.191 3.403 -7.288 1.00 92.31 249 PRO A CA 1
ATOM 1928 C C . PRO A 1 249 ? 9.256 2.866 -5.855 1.00 92.31 249 PRO A C 1
ATOM 1930 O O . PRO A 1 249 ? 8.753 1.783 -5.558 1.00 92.31 249 PRO A O 1
ATOM 1933 N N . GLY A 1 250 ? 9.841 3.650 -4.950 1.00 93.69 250 GLY A N 1
ATOM 1934 C CA . GLY A 1 250 ? 9.677 3.404 -3.517 1.00 93.69 250 GLY A CA 1
ATOM 1935 C C . GLY A 1 250 ? 8.272 3.790 -3.058 1.00 93.69 250 GLY A C 1
ATOM 1936 O O . GLY A 1 250 ? 7.617 4.620 -3.693 1.00 93.69 250 GLY A O 1
ATOM 1937 N N . MET A 1 251 ? 7.808 3.227 -1.949 1.00 96.44 251 MET A N 1
ATOM 1938 C CA . MET A 1 251 ? 6.530 3.584 -1.341 1.00 96.44 251 MET A CA 1
ATOM 1939 C C . MET A 1 251 ? 6.658 3.618 0.171 1.00 96.44 251 MET A C 1
ATOM 1941 O O . MET A 1 251 ? 6.989 2.620 0.802 1.00 96.44 251 MET A O 1
ATOM 1945 N N . LYS A 1 252 ? 6.294 4.752 0.751 1.00 98.31 252 LYS A N 1
ATOM 1946 C CA . LYS A 1 252 ? 6.272 4.970 2.183 1.00 98.31 252 LYS A CA 1
ATOM 1947 C C . LYS A 1 252 ? 4.861 5.250 2.661 1.00 98.31 252 LYS A C 1
ATOM 1949 O O . LYS A 1 252 ? 4.177 6.102 2.099 1.00 98.31 252 LYS A O 1
ATOM 1954 N N . VAL A 1 253 ? 4.449 4.565 3.722 1.00 98.56 253 VAL A N 1
ATOM 1955 C CA . VAL A 1 253 ? 3.165 4.773 4.394 1.00 98.56 253 VAL A CA 1
ATOM 1956 C C . VAL A 1 253 ? 3.417 5.000 5.879 1.00 98.56 253 VAL A C 1
ATOM 1958 O O . VAL A 1 253 ? 3.984 4.147 6.563 1.00 98.56 253 VAL A O 1
ATOM 1961 N N . ASN A 1 254 ? 2.971 6.150 6.377 1.00 98.31 254 ASN A N 1
AT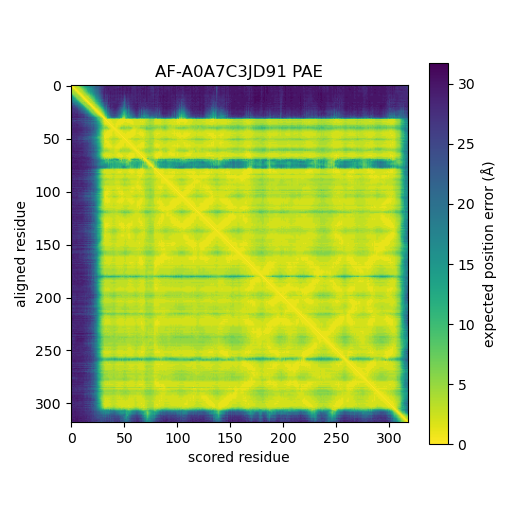OM 1962 C CA . ASN A 1 254 ? 3.010 6.514 7.785 1.00 98.31 254 ASN A CA 1
ATOM 1963 C C . ASN A 1 254 ? 1.595 6.554 8.334 1.00 98.31 254 ASN A C 1
ATOM 1965 O O . ASN A 1 254 ? 0.726 7.219 7.768 1.00 98.31 254 ASN A O 1
ATOM 1969 N N . PHE A 1 255 ? 1.401 5.911 9.473 1.00 97.94 255 PHE A N 1
ATOM 1970 C CA . PHE A 1 255 ? 0.210 6.043 10.291 1.00 97.94 255 PHE A CA 1
ATOM 1971 C C . PHE A 1 255 ? 0.608 6.689 11.610 1.00 97.94 255 PHE A C 1
ATOM 1973 O O . PHE A 1 255 ? 1.558 6.252 12.260 1.00 97.94 255 PHE A O 1
ATOM 1980 N N . THR A 1 256 ? -0.125 7.726 12.005 1.00 98.19 256 THR A N 1
ATOM 1981 C CA . THR A 1 256 ? -0.028 8.322 13.341 1.00 98.19 256 THR A CA 1
ATOM 1982 C C . THR A 1 256 ? -1.375 8.210 14.022 1.00 98.19 256 THR A C 1
ATOM 1984 O O . THR A 1 256 ? -2.394 8.617 13.472 1.00 98.19 256 THR A O 1
ATOM 1987 N N . SER A 1 257 ? -1.374 7.674 15.227 1.00 96.56 257 SER A N 1
ATOM 1988 C CA . SER A 1 257 ? -2.544 7.483 16.064 1.00 96.56 257 SER A CA 1
ATOM 1989 C C . SER A 1 257 ? -2.374 8.286 17.350 1.00 96.56 257 SER A C 1
ATOM 1991 O O . SER A 1 257 ? -1.264 8.493 17.824 1.00 96.56 257 SER A O 1
ATOM 1993 N N . GLN A 1 258 ? -3.475 8.764 17.928 1.00 89.62 258 GLN A N 1
ATOM 1994 C CA . GLN A 1 258 ? -3.431 9.464 19.219 1.00 89.62 258 GLN A CA 1
ATOM 1995 C C . GLN A 1 258 ? -3.626 8.529 20.417 1.00 89.62 258 GLN A C 1
ATOM 1997 O O . GLN A 1 258 ? -3.413 8.942 21.556 1.00 89.62 258 GLN A O 1
ATOM 2002 N N . ARG A 1 259 ? -4.136 7.311 20.193 1.00 89.75 259 ARG A N 1
ATOM 2003 C CA . ARG A 1 259 ? -4.615 6.437 21.282 1.00 89.75 259 ARG A CA 1
ATOM 2004 C C . ARG A 1 259 ? -4.315 4.962 21.062 1.00 89.75 259 ARG A C 1
ATOM 2006 O O . ARG A 1 259 ? -4.207 4.220 22.029 1.00 89.75 259 ARG A O 1
ATOM 2013 N N . GLN A 1 260 ? -4.236 4.534 19.810 1.00 92.00 260 GLN A N 1
ATOM 2014 C CA . GLN A 1 260 ? -4.081 3.142 19.425 1.00 92.00 260 GLN A CA 1
ATOM 2015 C C . GLN A 1 260 ? -2.643 2.833 19.043 1.00 92.00 260 GLN A C 1
ATOM 2017 O O . GLN A 1 260 ? -2.027 3.537 18.244 1.00 92.00 260 GLN A O 1
ATOM 2022 N N . GLU A 1 261 ? -2.144 1.753 19.616 1.00 95.88 261 GLU A N 1
ATOM 2023 C CA . GLU A 1 261 ? -0.829 1.221 19.336 1.00 95.88 261 GLU A CA 1
ATOM 2024 C C . GLU A 1 261 ? -0.882 0.222 18.178 1.00 95.88 261 GLU A C 1
ATOM 2026 O O . GLU A 1 261 ? -1.730 -0.667 18.139 1.00 95.88 261 GLU A O 1
ATOM 2031 N N . MET A 1 262 ? 0.071 0.351 17.266 1.00 97.88 262 MET A N 1
ATOM 2032 C CA . MET A 1 262 ? 0.254 -0.483 16.089 1.00 97.88 262 MET A CA 1
ATOM 2033 C C . MET A 1 262 ? 1.542 -1.297 16.209 1.00 97.88 262 MET A C 1
ATOM 2035 O O . MET A 1 262 ? 2.473 -0.926 16.932 1.00 97.88 262 MET A O 1
ATOM 2039 N N . THR A 1 263 ? 1.624 -2.379 15.442 1.00 98.06 263 THR A N 1
ATOM 2040 C CA . THR A 1 263 ? 2.886 -3.060 15.144 1.00 98.06 263 THR A CA 1
ATOM 2041 C C . THR A 1 263 ? 3.002 -3.377 13.652 1.00 98.06 263 THR A C 1
ATOM 2043 O O . THR A 1 263 ? 2.043 -3.254 12.889 1.00 98.06 263 THR A O 1
ATOM 2046 N N . PHE A 1 264 ? 4.213 -3.727 13.238 1.00 98.62 264 PHE A N 1
ATOM 2047 C CA . PHE A 1 264 ? 4.551 -4.154 11.890 1.00 98.62 264 PHE A CA 1
ATOM 2048 C C . PHE A 1 264 ? 4.231 -5.642 11.698 1.00 98.62 264 PHE A C 1
ATOM 2050 O O . PHE A 1 264 ? 4.436 -6.443 12.610 1.00 98.62 264 PHE A O 1
ATOM 2057 N N . GLY A 1 265 ? 3.799 -6.014 10.496 1.00 98.56 265 GLY A N 1
ATOM 2058 C CA . GLY A 1 265 ? 3.799 -7.393 10.022 1.00 98.56 265 GLY A CA 1
ATOM 2059 C C . GLY A 1 265 ? 4.367 -7.472 8.608 1.00 98.56 265 GLY A C 1
ATOM 2060 O O . GLY A 1 265 ? 3.964 -6.706 7.736 1.00 98.56 265 GLY A O 1
ATOM 2061 N N . GLY A 1 266 ? 5.299 -8.394 8.386 1.00 98.44 266 GLY A N 1
ATOM 2062 C CA . GLY A 1 266 ? 5.877 -8.695 7.079 1.00 98.44 266 GLY A CA 1
ATOM 2063 C C . GLY A 1 266 ? 5.791 -10.188 6.785 1.00 98.44 266 GLY A C 1
ATOM 2064 O O . GLY A 1 266 ? 6.105 -11.011 7.650 1.00 98.44 266 GLY A O 1
ATOM 2065 N N . ALA A 1 267 ? 5.362 -10.526 5.574 1.00 98.38 267 ALA A N 1
ATOM 2066 C CA . ALA A 1 267 ? 5.284 -11.884 5.058 1.00 98.38 267 ALA A CA 1
ATOM 2067 C C . ALA A 1 267 ? 5.899 -11.959 3.657 1.00 98.38 267 ALA A C 1
ATOM 2069 O O . ALA A 1 267 ? 5.680 -11.075 2.827 1.00 98.38 267 ALA A O 1
ATOM 2070 N N . TYR A 1 268 ? 6.638 -13.033 3.414 1.00 98.56 268 TYR A N 1
ATOM 2071 C CA . TYR A 1 268 ? 7.283 -13.362 2.156 1.00 98.56 268 TYR A CA 1
ATOM 2072 C C . TYR A 1 268 ? 6.990 -14.814 1.787 1.00 98.56 268 TYR A C 1
ATOM 2074 O O . TYR A 1 268 ? 7.281 -15.736 2.555 1.00 98.56 268 TYR A O 1
ATOM 2082 N N . GLU A 1 269 ? 6.411 -15.015 0.612 1.00 98.25 269 GLU A N 1
ATOM 2083 C CA . GLU A 1 269 ? 6.087 -16.330 0.071 1.00 98.25 269 GLU A CA 1
ATOM 2084 C C . GLU A 1 269 ? 7.301 -16.880 -0.684 1.00 98.25 269 GLU A C 1
ATOM 2086 O O . GLU A 1 269 ? 7.480 -16.646 -1.877 1.00 98.25 269 GLU A O 1
ATOM 2091 N N . VAL A 1 270 ? 8.159 -17.612 0.033 1.00 97.50 270 VAL A N 1
ATOM 2092 C CA . VAL A 1 270 ? 9.425 -18.153 -0.502 1.00 97.50 270 VAL A CA 1
ATOM 2093 C C . VAL A 1 270 ? 9.203 -19.045 -1.728 1.00 97.50 270 VAL A C 1
ATOM 2095 O O . VAL A 1 270 ? 9.998 -19.012 -2.666 1.00 97.50 270 VAL A O 1
ATOM 2098 N N . ASP A 1 271 ? 8.101 -19.797 -1.761 1.00 97.50 271 ASP A N 1
ATOM 2099 C CA . ASP A 1 271 ? 7.757 -20.680 -2.884 1.00 97.50 271 ASP A CA 1
ATOM 2100 C C . ASP A 1 271 ? 7.417 -19.900 -4.171 1.00 97.50 271 ASP A C 1
ATOM 2102 O O . ASP A 1 271 ? 7.539 -20.430 -5.273 1.00 97.50 271 ASP A O 1
ATOM 2106 N N . GLU A 1 272 ? 7.063 -18.619 -4.041 1.00 97.19 272 GLU A N 1
ATOM 2107 C CA . GLU A 1 272 ? 6.756 -17.699 -5.140 1.00 97.19 272 GLU A CA 1
ATOM 2108 C C . GLU A 1 272 ? 7.946 -16.767 -5.460 1.00 97.19 272 GLU A C 1
ATOM 2110 O O . GLU A 1 272 ? 7.840 -15.863 -6.289 1.00 97.19 272 GLU A O 1
ATOM 2115 N N . SER A 1 273 ? 9.109 -16.971 -4.824 1.00 96.25 273 SER A N 1
ATOM 2116 C CA . SER A 1 273 ? 10.331 -16.159 -5.013 1.00 96.25 273 SER A CA 1
ATOM 2117 C C . SER A 1 273 ? 10.855 -16.143 -6.448 1.00 96.25 273 SER A C 1
ATOM 2119 O O . SER A 1 273 ? 11.557 -15.219 -6.843 1.00 96.25 273 SER A O 1
ATOM 2121 N N . GLN A 1 274 ? 10.504 -17.154 -7.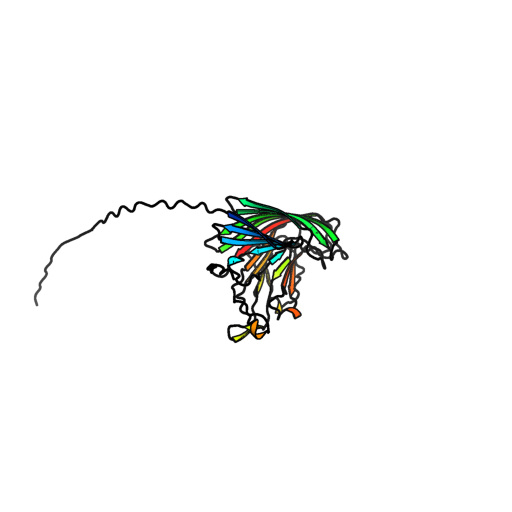242 1.00 95.94 274 GLN A N 1
ATOM 2122 C CA . GLN A 1 274 ? 10.955 -17.304 -8.624 1.00 95.94 274 GLN A CA 1
ATOM 2123 C C . GLN A 1 274 ? 9.947 -16.760 -9.645 1.00 95.94 274 GLN A C 1
ATOM 2125 O O . GLN A 1 274 ? 10.247 -16.696 -10.840 1.00 95.94 274 GLN A O 1
ATOM 2130 N N . HIS A 1 275 ? 8.738 -16.389 -9.216 1.00 94.06 275 HIS A N 1
ATOM 2131 C CA . HIS A 1 275 ? 7.645 -16.025 -10.109 1.00 94.06 275 HIS A CA 1
ATOM 2132 C C . HIS A 1 275 ? 7.509 -14.504 -10.213 1.00 94.06 275 HIS A C 1
ATOM 2134 O O . HIS A 1 275 ? 6.931 -13.852 -9.351 1.00 94.06 275 HIS A O 1
ATOM 2140 N N . PHE A 1 276 ? 7.995 -13.930 -11.320 1.00 90.75 276 PHE A N 1
ATOM 2141 C CA . PHE A 1 276 ? 7.972 -12.476 -11.562 1.00 90.75 276 PHE A CA 1
ATOM 2142 C C . PHE A 1 276 ? 6.572 -11.841 -11.535 1.00 90.75 276 PHE A C 1
ATOM 2144 O O . PHE A 1 276 ? 6.452 -10.625 -11.430 1.00 90.75 276 PHE A O 1
ATOM 2151 N N . TRP A 1 277 ? 5.523 -12.649 -11.695 1.00 90.44 277 TRP A N 1
ATOM 2152 C CA . TRP A 1 277 ? 4.134 -12.200 -11.709 1.00 90.44 277 TRP A CA 1
ATOM 2153 C C . TRP A 1 277 ? 3.464 -12.257 -10.328 1.00 90.44 277 TRP A C 1
ATOM 2155 O O . TRP A 1 277 ? 2.329 -11.804 -10.190 1.00 90.44 277 TRP A O 1
ATOM 2165 N N . ALA A 1 278 ? 4.121 -12.838 -9.322 1.00 92.56 278 ALA A N 1
ATOM 2166 C CA . ALA A 1 278 ? 3.548 -13.016 -7.997 1.00 92.56 278 ALA A CA 1
ATOM 2167 C C . ALA A 1 278 ? 3.848 -11.813 -7.091 1.00 92.56 278 ALA A C 1
ATOM 2169 O O . ALA A 1 278 ? 5.003 -11.429 -6.907 1.00 92.56 278 ALA A O 1
ATOM 2170 N N . ASP A 1 279 ? 2.818 -11.277 -6.437 1.00 94.19 279 ASP A N 1
ATOM 2171 C CA . ASP A 1 279 ? 2.972 -10.348 -5.310 1.00 94.19 279 ASP A CA 1
ATOM 2172 C C . ASP A 1 279 ? 3.364 -11.134 -4.04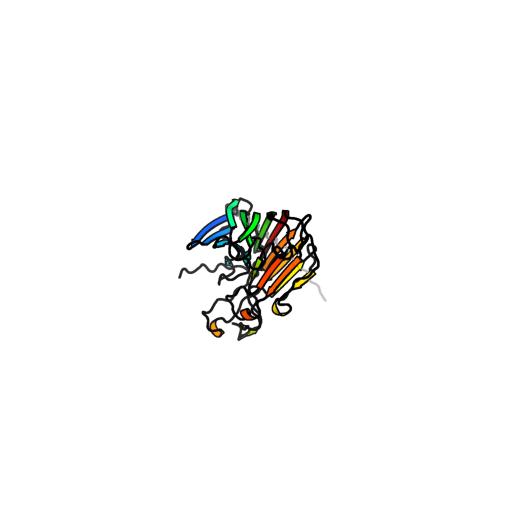3 1.00 94.19 279 ASP A C 1
ATOM 2174 O O . ASP A 1 279 ? 2.579 -11.280 -3.102 1.00 94.19 279 ASP A O 1
ATOM 2178 N N . ASN A 1 280 ? 4.573 -11.694 -4.043 1.00 97.38 280 ASN A N 1
ATOM 2179 C CA . ASN A 1 280 ? 5.069 -12.601 -3.007 1.00 97.38 280 ASN A CA 1
ATOM 2180 C C . ASN A 1 280 ? 5.491 -11.898 -1.704 1.00 97.38 280 ASN A C 1
ATOM 2182 O O . ASN A 1 280 ? 5.875 -12.568 -0.749 1.00 97.38 280 ASN A O 1
ATOM 2186 N N . VAL A 1 281 ? 5.414 -10.565 -1.635 1.00 98.50 281 VAL A N 1
ATOM 2187 C CA . VAL A 1 281 ? 5.629 -9.786 -0.413 1.00 98.50 281 VAL A CA 1
ATOM 2188 C C . VAL A 1 281 ? 4.325 -9.132 0.039 1.00 98.50 281 VAL A C 1
ATOM 2190 O O . VAL A 1 281 ? 3.683 -8.392 -0.707 1.00 98.50 281 VAL A O 1
ATOM 2193 N N . GLY A 1 282 ? 3.968 -9.339 1.308 1.00 98.25 282 GLY A N 1
ATOM 2194 C CA . GLY A 1 282 ? 2.895 -8.629 1.998 1.00 98.25 282 GLY A CA 1
ATOM 2195 C C . GLY A 1 282 ? 3.413 -7.895 3.231 1.00 98.25 282 GLY A C 1
ATOM 2196 O O . GLY A 1 282 ? 3.997 -8.509 4.120 1.00 98.25 282 GLY A O 1
ATOM 2197 N N . ILE A 1 283 ? 3.166 -6.588 3.314 1.00 98.75 283 ILE A N 1
ATOM 2198 C CA . ILE A 1 283 ? 3.504 -5.765 4.480 1.00 98.75 283 ILE A CA 1
ATOM 2199 C C . ILE A 1 283 ? 2.244 -5.103 5.026 1.00 98.75 283 ILE A C 1
ATOM 2201 O O . ILE A 1 283 ? 1.461 -4.529 4.271 1.00 98.75 283 ILE A O 1
ATOM 2205 N N . VAL A 1 284 ? 2.055 -5.152 6.339 1.00 98.50 284 VAL A N 1
ATOM 2206 C CA . VAL A 1 284 ? 0.878 -4.617 7.024 1.00 98.50 284 VAL A CA 1
ATOM 2207 C C . VAL A 1 284 ? 1.287 -3.797 8.248 1.00 98.50 284 VAL A C 1
ATOM 2209 O O . VAL A 1 284 ? 2.267 -4.097 8.934 1.00 98.50 284 VAL A O 1
ATOM 2212 N N . ALA A 1 285 ? 0.497 -2.771 8.552 1.00 98.31 285 ALA A N 1
ATOM 2213 C CA . ALA A 1 285 ? 0.379 -2.249 9.909 1.00 98.31 285 ALA A CA 1
ATOM 2214 C C . ALA A 1 285 ? -0.805 -2.951 10.576 1.00 98.31 285 ALA A C 1
ATOM 2216 O O . ALA A 1 285 ? -1.861 -3.065 9.950 1.00 98.31 285 ALA A O 1
ATOM 2217 N N . LEU A 1 286 ? -0.658 -3.405 11.821 1.00 97.44 286 LEU A N 1
ATOM 2218 C CA . LEU A 1 286 ? -1.717 -4.145 12.507 1.00 97.44 286 LEU A CA 1
ATOM 2219 C C . LEU A 1 286 ? -1.980 -3.652 13.931 1.00 97.44 286 LEU A C 1
ATOM 2221 O O . LEU A 1 286 ? -1.066 -3.207 14.630 1.00 97.44 286 LEU A O 1
ATOM 2225 N N . ILE A 1 287 ? -3.240 -3.758 14.354 1.00 98.19 287 ILE A N 1
ATOM 2226 C CA . ILE A 1 287 ? -3.658 -3.634 15.752 1.00 98.19 287 ILE A CA 1
ATOM 2227 C C . ILE A 1 287 ? -3.729 -5.048 16.336 1.00 98.19 287 ILE A C 1
ATOM 2229 O O . ILE A 1 287 ? -4.558 -5.847 15.884 1.00 98.19 287 ILE A O 1
ATOM 2233 N N . PRO A 1 288 ? -2.883 -5.371 17.326 1.00 96.94 288 PRO A N 1
ATOM 2234 C CA . PRO A 1 288 ? -2.829 -6.713 17.879 1.00 96.94 288 PRO A CA 1
ATOM 2235 C C . PRO A 1 288 ? -4.045 -7.010 18.759 1.00 96.94 288 PRO A C 1
ATOM 2237 O O . PRO A 1 288 ? -4.503 -6.161 19.529 1.00 96.94 288 PRO A O 1
ATOM 2240 N N . ARG A 1 289 ? -4.516 -8.254 18.711 1.00 96.12 289 ARG A N 1
ATOM 2241 C CA . ARG A 1 289 ? -5.458 -8.799 19.692 1.00 96.12 289 ARG A CA 1
ATOM 2242 C C . ARG A 1 289 ? -4.766 -9.111 21.035 1.00 96.12 289 ARG A C 1
ATOM 2244 O O . ARG A 1 289 ? -3.554 -9.342 21.070 1.00 96.12 289 ARG A O 1
ATOM 2251 N N . PRO A 1 290 ? -5.523 -9.184 22.144 1.00 96.56 290 PRO A N 1
ATOM 2252 C CA . PRO A 1 290 ? -6.893 -8.694 22.278 1.00 96.56 290 PRO A CA 1
ATOM 2253 C C . PRO A 1 290 ? -6.931 -7.158 22.298 1.00 96.56 290 PRO A C 1
ATOM 2255 O O . PRO A 1 290 ? -6.016 -6.514 22.815 1.00 96.56 290 PRO A O 1
ATOM 2258 N N . SER A 1 291 ? -8.016 -6.574 21.789 1.00 96.69 291 SER A N 1
ATOM 2259 C CA . SER A 1 291 ? -8.278 -5.132 21.874 1.00 96.69 291 SER A CA 1
ATOM 2260 C C . SER A 1 291 ? -9.737 -4.887 22.228 1.00 96.69 291 SER A C 1
ATOM 2262 O O . SER A 1 291 ? -10.625 -5.293 21.486 1.00 96.69 291 SER A O 1
ATOM 2264 N N . ALA A 1 292 ? -9.981 -4.202 23.348 1.00 97.00 292 ALA A N 1
ATOM 2265 C CA . ALA A 1 292 ? -11.327 -3.811 23.775 1.00 97.00 292 ALA A CA 1
ATOM 2266 C C . ALA A 1 292 ? -11.892 -2.621 22.977 1.00 97.00 292 ALA A C 1
ATOM 2268 O O . ALA A 1 292 ? -13.099 -2.392 22.988 1.00 97.00 292 ALA A O 1
ATOM 2269 N N . GLU A 1 293 ? -11.024 -1.860 22.309 1.00 97.12 293 GLU A N 1
ATOM 2270 C CA . GLU A 1 293 ? -11.412 -0.715 21.490 1.00 97.12 293 GLU A CA 1
ATOM 2271 C C . GLU A 1 293 ? -12.021 -1.188 20.170 1.00 97.12 293 GLU A C 1
ATOM 2273 O O . GLU A 1 293 ? -11.512 -2.112 19.533 1.00 97.12 293 GLU A O 1
ATOM 2278 N N . THR A 1 294 ? -13.083 -0.514 19.734 1.00 98.00 294 THR A N 1
ATOM 2279 C CA . THR A 1 294 ? -13.721 -0.763 18.435 1.00 98.00 294 THR A CA 1
ATOM 2280 C C . THR A 1 294 ? -13.605 0.415 17.480 1.00 98.00 294 THR A C 1
ATOM 2282 O O . THR A 1 294 ? -13.897 0.250 16.305 1.00 98.00 294 THR A O 1
ATOM 2285 N N . ALA A 1 295 ? -13.157 1.585 17.940 1.00 98.12 295 ALA A N 1
ATOM 2286 C CA . ALA A 1 295 ? -13.005 2.777 17.115 1.00 98.12 295 ALA A CA 1
ATOM 2287 C C . ALA A 1 295 ? -11.531 3.182 17.004 1.00 98.12 295 ALA A C 1
ATOM 2289 O O . ALA A 1 295 ? -10.840 3.383 18.007 1.00 98.12 295 ALA A O 1
ATOM 2290 N N . PHE A 1 296 ? -11.068 3.345 15.768 1.00 98.06 296 PHE A N 1
ATOM 2291 C CA . PHE A 1 296 ? -9.686 3.661 15.426 1.00 98.06 296 PHE A CA 1
ATOM 2292 C C . PHE A 1 296 ? -9.650 4.879 14.505 1.00 98.06 296 PHE A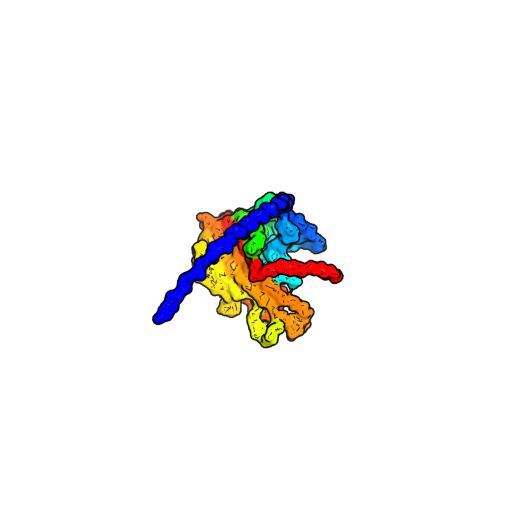 C 1
ATOM 2294 O O . PHE A 1 296 ? -10.495 5.014 13.618 1.00 98.06 296 PHE A O 1
ATOM 2301 N N . GLY A 1 297 ? -8.675 5.764 14.712 1.00 98.06 297 GLY A N 1
ATOM 2302 C CA . GLY A 1 297 ? -8.488 6.964 13.904 1.00 98.06 297 GLY A CA 1
ATOM 2303 C C . GLY A 1 297 ? -7.008 7.256 13.704 1.00 98.06 297 GLY A C 1
ATOM 2304 O O . GLY A 1 297 ? -6.240 7.225 14.665 1.00 98.06 297 GLY A O 1
ATOM 2305 N N . PHE A 1 298 ? -6.628 7.536 12.461 1.00 98.50 298 PHE A N 1
ATOM 2306 C CA . PHE A 1 298 ? -5.242 7.716 12.053 1.00 98.50 298 PHE A CA 1
ATOM 2307 C C . PHE A 1 298 ? -5.085 8.932 11.143 1.00 98.50 298 PHE A C 1
ATOM 2309 O O . PHE A 1 298 ? -5.893 9.153 10.237 1.00 98.50 298 PHE A O 1
ATOM 2316 N N . GLU A 1 299 ? -3.993 9.662 11.344 1.00 98.50 299 GLU A N 1
ATOM 2317 C CA . GLU A 1 299 ? -3.408 10.509 10.309 1.00 98.50 299 GLU A CA 1
ATOM 2318 C C . GLU A 1 299 ? -2.570 9.627 9.388 1.00 98.50 299 GLU A C 1
ATOM 2320 O O . GLU A 1 299 ? -1.708 8.873 9.854 1.00 98.50 299 GLU A O 1
ATOM 2325 N N . VAL A 1 300 ? -2.809 9.739 8.087 1.00 98.31 300 VAL A N 1
ATOM 2326 C CA . VAL A 1 300 ? -2.100 8.981 7.058 1.00 98.31 300 VAL A CA 1
ATOM 2327 C C . VAL A 1 300 ? -1.223 9.928 6.257 1.00 98.31 300 VAL A C 1
ATOM 2329 O O . VAL A 1 300 ? -1.680 10.979 5.803 1.00 98.31 300 VAL A O 1
ATOM 2332 N N . LEU A 1 301 ? 0.031 9.533 6.047 1.00 98.44 301 LEU A N 1
ATOM 2333 C CA . LEU A 1 301 ? 0.903 10.123 5.039 1.00 98.44 301 LEU A CA 1
ATOM 2334 C C . LEU A 1 301 ? 1.426 9.018 4.126 1.00 98.44 301 LEU A C 1
ATOM 2336 O O . LEU A 1 301 ? 2.060 8.077 4.592 1.00 98.44 301 LEU A O 1
ATOM 2340 N N . LEU A 1 302 ? 1.171 9.154 2.832 1.00 98.38 302 LEU A N 1
ATOM 2341 C CA . LEU A 1 302 ? 1.768 8.341 1.785 1.00 98.38 302 LEU A CA 1
ATOM 2342 C C . LEU A 1 302 ? 2.798 9.183 1.036 1.00 98.38 302 LEU A C 1
ATOM 2344 O O . LEU A 1 302 ? 2.551 10.347 0.725 1.00 98.38 302 LEU A O 1
ATOM 2348 N N . GLU A 1 303 ? 3.936 8.590 0.713 1.00 97.56 303 GLU A N 1
ATOM 2349 C CA . GLU A 1 303 ? 4.949 9.180 -0.154 1.00 97.56 303 GLU A CA 1
ATOM 2350 C C . GLU A 1 303 ? 5.461 8.121 -1.127 1.00 97.56 303 GLU A C 1
ATOM 2352 O O . GLU A 1 303 ? 5.621 6.956 -0.777 1.00 97.56 303 GLU A O 1
ATOM 2357 N N . SER A 1 304 ? 5.719 8.508 -2.368 1.00 95.81 304 SER A N 1
ATOM 2358 C CA . SER A 1 304 ? 6.355 7.639 -3.344 1.00 95.81 304 SER A CA 1
ATOM 2359 C C . SER A 1 304 ? 7.235 8.445 -4.283 1.00 95.81 304 SER A C 1
ATOM 2361 O O . SER A 1 304 ? 6.800 9.444 -4.862 1.00 95.81 304 SER A O 1
ATOM 2363 N N . ALA A 1 305 ? 8.473 7.993 -4.460 1.00 91.56 305 ALA A N 1
ATOM 2364 C CA . ALA A 1 305 ? 9.461 8.623 -5.323 1.00 91.56 305 ALA A CA 1
ATOM 2365 C C . ALA A 1 305 ? 9.834 7.694 -6.484 1.00 91.56 305 ALA A C 1
ATOM 2367 O O . ALA A 1 305 ? 10.118 6.510 -6.278 1.00 91.56 305 ALA A O 1
ATOM 2368 N N . ALA A 1 306 ? 9.865 8.241 -7.700 1.00 86.75 306 ALA A N 1
ATOM 2369 C CA . ALA A 1 306 ? 10.436 7.545 -8.849 1.00 86.75 306 ALA A CA 1
ATOM 2370 C C . ALA A 1 306 ? 11.970 7.514 -8.728 1.00 86.75 306 ALA A C 1
ATOM 2372 O O . ALA A 1 306 ? 12.588 8.547 -8.468 1.00 86.75 306 ALA A O 1
ATOM 2373 N N . LEU A 1 307 ? 12.588 6.344 -8.929 1.00 75.31 307 LEU A N 1
ATOM 2374 C CA . LEU A 1 307 ? 14.044 6.178 -8.792 1.00 75.31 307 LEU A CA 1
ATOM 2375 C C . LEU A 1 307 ? 14.842 6.759 -9.972 1.00 75.31 307 LEU A C 1
ATOM 2377 O O . LEU A 1 307 ? 16.004 7.117 -9.800 1.00 75.31 307 LEU A O 1
ATOM 2381 N N . GLU A 1 308 ? 14.226 6.905 -11.147 1.00 71.06 308 GLU A N 1
ATOM 2382 C CA . GLU A 1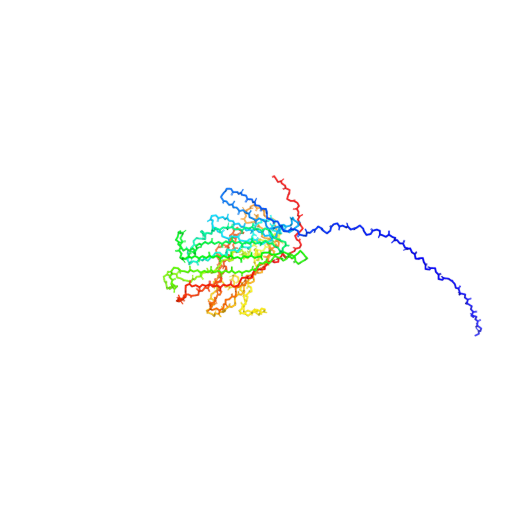 308 ? 14.834 7.545 -12.315 1.00 71.06 308 GLU A CA 1
ATOM 2383 C C . GLU A 1 308 ? 13.876 8.539 -12.980 1.00 71.06 308 GLU A C 1
ATOM 2385 O O . GLU A 1 308 ? 12.665 8.540 -12.750 1.00 71.06 308 GLU A O 1
ATOM 2390 N N . THR A 1 309 ? 14.415 9.431 -13.817 1.00 62.00 309 THR A N 1
ATOM 2391 C CA . THR A 1 309 ? 13.596 10.300 -14.667 1.00 62.00 309 THR A CA 1
ATOM 2392 C C . THR A 1 309 ? 12.745 9.464 -15.603 1.00 62.00 309 THR A C 1
ATOM 2394 O O . THR A 1 309 ? 13.264 8.860 -16.540 1.00 62.00 309 THR A O 1
ATOM 2397 N N . CYS A 1 310 ? 11.433 9.494 -15.375 1.00 58.19 310 CYS A N 1
ATOM 2398 C CA . CYS A 1 310 ? 10.443 8.848 -16.225 1.00 58.19 310 CYS A CA 1
ATOM 2399 C C . CYS A 1 310 ? 10.435 9.556 -17.580 1.00 58.19 310 CYS A C 1
ATOM 2401 O O . CYS A 1 310 ? 9.685 10.507 -17.815 1.00 58.19 310 CYS A O 1
ATOM 2403 N N . THR A 1 311 ? 11.344 9.151 -18.462 1.00 53.50 311 THR A N 1
ATOM 2404 C CA . THR A 1 311 ? 11.333 9.568 -19.854 1.00 53.50 311 THR A CA 1
ATOM 2405 C C . THR A 1 311 ? 10.176 8.822 -20.485 1.00 53.50 311 THR A C 1
ATOM 2407 O O . THR A 1 311 ? 10.263 7.636 -20.775 1.00 53.50 311 THR A O 1
ATOM 2410 N N . TYR A 1 312 ? 9.047 9.518 -20.611 1.00 47.16 312 TYR A N 1
ATOM 2411 C CA . TYR A 1 312 ? 7.853 9.008 -21.269 1.00 47.16 312 TYR A CA 1
ATOM 2412 C C . TYR A 1 312 ? 8.243 8.619 -22.700 1.00 47.16 312 TYR A C 1
ATOM 2414 O O . TYR A 1 312 ? 8.333 9.473 -23.584 1.00 47.16 312 TYR A O 1
ATOM 2422 N N . LEU A 1 313 ? 8.519 7.337 -22.938 1.00 38.31 313 LEU A N 1
ATOM 2423 C CA . LEU A 1 313 ? 8.501 6.813 -24.290 1.00 38.31 313 LEU A CA 1
ATOM 2424 C C . LEU A 1 313 ? 7.026 6.852 -24.696 1.00 38.31 313 LEU A C 1
ATOM 2426 O O . LEU A 1 313 ? 6.200 6.259 -23.997 1.00 38.31 313 LEU A O 1
ATOM 2430 N N . PRO A 1 314 ? 6.644 7.611 -25.740 1.00 34.81 314 PRO A N 1
ATOM 2431 C CA . PRO A 1 314 ? 5.258 7.644 -26.172 1.00 34.81 314 PRO A CA 1
ATOM 2432 C C . PRO A 1 314 ? 4.816 6.202 -26.403 1.00 34.81 314 PRO A C 1
ATOM 2434 O O . PRO A 1 314 ? 5.471 5.478 -27.152 1.00 34.81 314 PRO A O 1
ATOM 2437 N N . LEU A 1 315 ? 3.743 5.789 -25.719 1.00 36.09 315 LEU A N 1
ATOM 2438 C CA . LEU A 1 315 ? 3.113 4.488 -25.910 1.00 36.09 315 LEU A CA 1
ATOM 2439 C C . LEU A 1 315 ? 2.839 4.332 -27.405 1.00 36.09 315 LEU A C 1
ATOM 2441 O O . LEU A 1 315 ? 1.905 4.929 -27.948 1.00 36.09 315 LEU A O 1
ATOM 2445 N N . VAL A 1 316 ? 3.688 3.566 -28.087 1.00 29.84 316 VAL A N 1
ATOM 2446 C CA . VAL A 1 316 ? 3.417 3.133 -29.448 1.00 29.84 316 VAL A CA 1
ATOM 2447 C C . VAL A 1 316 ? 2.222 2.208 -29.306 1.00 29.84 316 VAL A C 1
ATOM 2449 O O . VAL A 1 316 ? 2.358 1.099 -28.793 1.00 29.84 316 VAL A O 1
ATOM 2452 N N . ARG A 1 317 ? 1.034 2.705 -29.675 1.00 29.70 317 ARG A N 1
ATOM 2453 C CA . ARG A 1 317 ? -0.164 1.873 -29.805 1.00 29.70 317 ARG A CA 1
ATOM 2454 C C . ARG A 1 317 ? 0.225 0.676 -30.675 1.00 29.70 317 ARG A C 1
ATOM 2456 O O . ARG A 1 317 ? 0.594 0.881 -31.832 1.00 29.70 317 ARG A O 1
ATOM 2463 N N . ARG A 1 318 ? 0.218 -0.523 -30.095 1.00 33.59 318 ARG A N 1
ATOM 2464 C CA . ARG A 1 318 ? 0.183 -1.765 -30.867 1.00 33.59 318 ARG A CA 1
ATOM 2465 C C . ARG A 1 318 ? -1.247 -2.009 -31.317 1.00 33.59 318 ARG A C 1
ATOM 2467 O O . ARG A 1 318 ? -2.157 -1.717 -30.509 1.00 33.59 318 ARG A O 1
#

Foldseek 3Di:
DDDDDDDDDDDDDDPPPPPPPPPPPPPPPLFWWDWDWDDDPPKIWTFTDTVNQGAKIQIQDQAWGWIDGPCLQVQQSAAKIKGQAKEFPQFDGHFKDFPDWDIDSAATWTKMKGFHTYHYDDGFFIKIWIWGWHADPVQSKIKIWGKIKTFGPFFDAPVRFWMFRIKTFWAKAAQAAFPVGGTGIFTFFQWKFKDQDPPDTPDIGGCVVPQKDWDPDKHQKIKIKTHTGFHGGQVVVVVDDDDDIGTHKIKMKMKGFPPAIKTKIKHAQPVCNHPNNDSRIIITIIRGPRGRDRMTMIIMMMMIGGPDPSPRPPPPDD

Secondary structure (DSSP, 8-state):
--------------------------------EEEEEEEETTEEEEEEEETTEEEEEEEEETTEEEEEE-GGG-SS----EEE-S-B-TT-----EEEEEEEEETTEEEEEEEEEEEETTTEEEEEEEEEEEEEEETTTTEEEEEEEEEEE-SS-B-TTT--EEEEEEEE-EEEEEEBTTSSEEEEESEEEEEEEEETTEEEEEE-TTT-SEE-----BSEEEEEEEE-EE-B-TTTTTS-----EEPPPEEEEEEESS--BEEEEEE-GGGTT-TT---EEEEEEEPSPB---EEEEEEEEEEE-SS----------

pLDDT: mean 88.5, std 18.33, range [29.7, 98.81]

Solvent-accessible surface area (backbone atoms only — not comparable to full-atom values): 16990 Å² total; per-residue (Å²): 133,82,88,84,90,81,90,81,85,88,79,91,81,86,81,81,78,82,74,83,70,77,78,75,76,68,77,79,71,70,72,45,39,40,67,48,79,47,74,61,88,84,32,36,39,41,35,34,24,50,71,84,44,53,45,28,34,44,34,38,49,78,27,25,50,38,36,33,64,42,54,62,41,32,89,76,71,77,61,50,31,39,30,65,57,34,32,28,69,77,36,44,78,33,55,40,43,84,75,41,79,43,57,40,89,80,25,36,41,38,33,36,38,35,37,20,15,25,36,79,84,46,67,51,34,38,35,40,38,41,37,44,32,36,73,42,76,94,72,41,30,36,36,31,39,39,45,38,38,40,38,38,78,59,56,34,33,95,86,57,37,41,42,29,53,27,38,39,36,26,25,52,27,60,67,32,49,30,70,83,64,62,67,40,74,29,29,25,32,68,37,32,42,33,25,59,46,94,96,40,77,71,50,73,49,39,50,88,86,45,37,68,44,67,62,84,69,70,30,41,32,46,33,43,35,36,36,34,23,64,23,39,60,29,36,47,84,73,73,46,78,75,65,74,66,33,51,26,46,27,45,29,45,33,41,37,30,93,84,55,55,34,28,56,36,39,41,35,44,71,94,38,22,75,41,94,85,39,66,28,25,44,36,30,46,28,39,63,53,70,31,86,68,36,74,47,61,30,45,39,39,40,39,29,38,52,75,60,85,62,72,71,69,76,82,74,83,126

Sequence (318 aa):
MKIFLRGFQSALLILAILAYQEARSFPLQSSAYAVETLSQGETIEYRFKLNNRHFGSLIDDQGAFAFRPHPGCDANGWGTTWYAQPFLPGATLAHTIIDRVQAAPDGIQVHAFGKVSRYVSETYGDWQISLQFAYNLPGQIATATGHYTITLDAPLDDTTGDLNLYKIASNYLDDVPLLSDGSGDTGDMKAAVVMKTPGVAWFTWIPPDQPAHYPTDRTDFLSVDVIGQFNNVDTASQGYAPIAPAFKPGMKVNFTSQRQEMTFGGAYEVDESQHFWADNVGIVALIPRPSAETAFGFEVLLESAALETCTYLPLVRR

Radius of gyration: 25.81 Å; Cα contacts (8 Å, |Δi|>4): 831; chains: 1; bounding box: 93×74×55 Å